Protein AF-0000000067893450 (afdb_homodimer)

Organism: Xenopus laevis (NCBI:txid8355)

Foldseek 3Di:
DPPPPPPPPPPPPPPVPQPAWDKDKDWDADPVRDIKIKIWTARPVQGKIKIWIDDPQQTKIWIQRPVQQKIKIARVNLQEIEMEGHPPVQDDGSVVVVVCRVVVPPVVPPDQLAFWEKEWDPAWDPDQVVDDPVSCVRCPPTGYTYIYIDPDGDQDPPDPQKHWDDDPRYIYIYGYPDPRD/DPPPPPPPPPPPPPPVPQPAWDKDKDWDADPVRDIKIKIWTARPVQGKIKIWIDDPQQTKIWIQGPVQQKIKIDRVNLQEIEMEGHPPVQDDGSVVVVVCRVVVPPVVPPDQLAFWEKEWDPAWDPDQVVDDPVSCVRCPPTGYTYIYIDPDGDQDPPDPQWHWDDDPRYIYIYGYPDPRD

Sequence (362 aa):
MAAMILLVAFLGFFVNTLRADEAYQYNDKGCNGETVYHTVNINKEVNIVVFNIYSGKQTSNAVFDYRQNIIAYHMPYRGICIIAHMDIANFPGLGIFERFIQTHRERKEDISRLLKHYEVTNQQVTNLSQFGSAVQGLCWGIPTYWAREDPKPRRVFGAEGCAGIKFLFIHVGLCAGFHLFMAAMILLVAFLGFFVNTLRADEAYQYNDKGCNGETVYHTVNINKEVNIVVFNIYSGKQTSNAVFDYRQNIIAYHMPYRGICIIAHMDIANFPGLGIFERFIQTHRERKEDISRLLKHYEVTNQQVTNLSQFGSAVQGLCWGIPTYWAREDPKPRRVFGAEGCAGIKFLFIHVGLCAGFHLF

Solvent-accessible surface area (backbone atoms only — not comparable to full-atom values): 20026 Å² total; per-residue (Å²): 136,85,80,76,77,77,76,75,76,77,75,71,76,77,67,74,66,68,69,63,21,48,21,44,74,52,72,50,74,41,96,85,68,44,47,30,20,37,40,37,40,34,36,74,92,70,38,34,36,40,40,38,38,26,42,25,75,67,25,34,36,36,38,43,33,63,76,75,34,36,34,36,40,31,32,53,70,66,55,38,24,38,36,31,72,50,55,73,92,81,44,86,54,75,65,56,58,52,50,37,55,67,58,64,47,68,51,73,78,72,64,60,69,41,68,39,19,30,42,41,46,94,49,62,65,84,65,58,79,81,50,55,58,63,54,31,1,52,37,34,96,38,61,32,24,36,32,42,77,41,94,74,51,50,89,32,78,80,38,85,34,30,44,48,47,73,59,91,56,35,37,36,16,38,33,36,95,54,95,71,93,137,84,80,78,79,78,76,75,76,75,73,70,76,77,68,74,66,70,69,64,22,47,20,43,74,52,71,50,71,42,97,84,67,44,47,28,21,38,42,38,41,33,35,76,91,69,39,35,36,40,39,38,40,24,40,25,74,68,24,33,36,35,38,43,32,62,76,75,36,35,34,37,41,33,32,53,71,67,54,38,24,39,37,31,72,49,55,71,92,80,44,86,55,74,65,57,58,51,50,39,52,66,57,66,46,66,52,77,80,68,66,64,68,42,67,39,19,30,42,43,46,93,49,63,64,86,64,58,80,83,50,55,58,64,55,31,1,53,37,35,96,37,61,32,26,35,34,42,77,42,94,76,52,51,88,31,78,77,39,86,36,29,45,47,48,72,59,92,57,37,38,36,17,41,32,36,94,54,95,72,94

pLDDT: mean 84.64, std 18.85, range [32.78, 98.75]

Nearest PDB structures (foldseek):
  2yzy-assembly1_A  TM=7.060E-01  e=1.569E+00  Thermus thermophilus HB8
  8orn-assembly2_D  TM=5.970E-01  e=7.356E+00  Xanthomonas campestris pv. campestris str. B100
  1dc9-assembly1_A  TM=4.461E-01  e=3.702E+00  Rattus norvegicus
  3akn-assembly1_A  TM=3.729E-01  e=4.654E+00  Rattus norvegicus
  2yzy-assembly1_A  TM=7.058E-01  e=2.007E+00  Thermus thermophilus HB8

Structure (mmCIF, N/CA/C/O backbone):
data_AF-0000000067893450-model_v1
#
loop_
_entity.id
_entity.type
_entity.pdbx_description
1 polymer Gastrokine-1
#
loop_
_atom_site.group_PDB
_atom_site.id
_atom_site.type_symbol
_atom_site.label_atom_id
_atom_site.label_alt_id
_atom_site.label_comp_id
_atom_site.label_asym_id
_atom_site.label_entity_id
_atom_site.label_seq_id
_atom_site.pdbx_PDB_ins_code
_atom_site.Cartn_x
_atom_site.Cartn_y
_atom_site.Cartn_z
_atom_site.occupancy
_atom_site.B_iso_or_equiv
_atom_site.auth_seq_id
_atom_site.auth_comp_id
_atom_site.auth_asym_id
_atom_site.auth_atom_id
_atom_site.pdbx_PDB_model_num
ATOM 1 N N . MET A 1 1 ? 51.25 30.078 -35.625 1 38.19 1 MET A N 1
ATOM 2 C CA . MET A 1 1 ? 50.188 29.078 -35.656 1 38.19 1 MET A CA 1
ATOM 3 C C . MET A 1 1 ? 49.562 28.938 -34.281 1 38.19 1 MET A C 1
ATOM 5 O O . MET A 1 1 ? 50.219 28.609 -33.312 1 38.19 1 MET A O 1
ATOM 9 N N . ALA A 1 2 ? 48.531 29.875 -33.906 1 39.47 2 ALA A N 1
ATOM 10 C CA . ALA A 1 2 ? 47.688 30 -32.719 1 39.47 2 ALA A CA 1
ATOM 11 C C . ALA A 1 2 ? 46.875 28.719 -32.469 1 39.47 2 ALA A C 1
ATOM 13 O O . ALA A 1 2 ? 46.188 28.25 -33.375 1 39.47 2 ALA A O 1
ATOM 14 N N . ALA A 1 3 ? 47.344 27.734 -31.641 1 41.88 3 ALA A N 1
ATOM 15 C CA . ALA A 1 3 ? 46.656 26.531 -31.172 1 41.88 3 ALA A CA 1
ATOM 16 C C . ALA A 1 3 ? 45.312 26.891 -30.547 1 41.88 3 ALA A C 1
ATOM 18 O O . ALA A 1 3 ? 45.25 27.672 -29.594 1 41.88 3 ALA A O 1
ATOM 19 N N . MET A 1 4 ? 44.25 26.953 -31.359 1 36.03 4 MET A N 1
ATOM 20 C CA . MET A 1 4 ? 42.906 27.094 -30.859 1 36.03 4 MET A CA 1
ATOM 21 C C . MET A 1 4 ? 42.562 25.984 -29.875 1 36.03 4 MET A C 1
ATOM 23 O O . MET A 1 4 ? 42.656 24.797 -30.219 1 36.03 4 MET A O 1
ATOM 27 N N . ILE A 1 5 ? 42.844 26.125 -28.609 1 42.47 5 ILE A N 1
ATOM 28 C CA . ILE A 1 5 ? 42.438 25.25 -27.516 1 42.47 5 ILE A CA 1
ATOM 29 C C . ILE A 1 5 ? 40.906 25.078 -27.547 1 42.47 5 ILE A C 1
ATOM 31 O O . ILE A 1 5 ? 40.156 26.062 -27.422 1 42.47 5 ILE A O 1
ATOM 35 N N . LEU A 1 6 ? 40.312 24.188 -28.375 1 38.91 6 LEU A N 1
ATOM 36 C CA . LEU A 1 6 ? 38.938 23.797 -28.375 1 38.91 6 LEU A CA 1
ATOM 37 C C . LEU A 1 6 ? 38.469 23.375 -26.969 1 38.91 6 LEU A C 1
ATOM 39 O O . LEU A 1 6 ? 39 22.391 -26.438 1 38.91 6 LEU A O 1
ATOM 43 N N . LEU A 1 7 ? 38.125 24.297 -26.078 1 38.22 7 LEU A N 1
ATOM 44 C CA . LEU A 1 7 ? 37.469 24.016 -24.797 1 38.22 7 LEU A CA 1
ATOM 45 C C . LEU A 1 7 ? 36.219 23.188 -24.984 1 38.22 7 LEU A C 1
ATOM 47 O O . LEU A 1 7 ? 35.219 23.672 -25.547 1 38.22 7 LEU A O 1
ATOM 51 N N . VAL A 1 8 ? 36.344 21.938 -25.266 1 38.91 8 VAL A N 1
ATOM 52 C CA . VAL A 1 8 ? 35.156 21.078 -25.281 1 38.91 8 VAL A CA 1
ATOM 53 C C . VAL A 1 8 ? 34.438 21.172 -23.922 1 38.91 8 VAL A C 1
ATOM 55 O O . VAL A 1 8 ? 35 20.781 -22.891 1 38.91 8 VAL A O 1
ATOM 58 N N . ALA A 1 9 ? 33.625 22.156 -23.688 1 39.31 9 ALA A N 1
ATOM 59 C CA . ALA A 1 9 ? 32.719 22.172 -22.547 1 39.31 9 ALA A CA 1
ATOM 60 C C . ALA A 1 9 ? 31.938 20.875 -22.438 1 39.31 9 ALA A C 1
ATOM 62 O O . ALA A 1 9 ? 31.188 20.516 -23.344 1 39.31 9 ALA A O 1
ATOM 63 N N . PHE A 1 10 ? 32.469 19.797 -21.781 1 40.19 10 PHE A N 1
ATOM 64 C CA . PHE A 1 10 ? 31.703 18.609 -21.422 1 40.19 10 PHE A CA 1
ATOM 65 C C . PHE A 1 10 ? 30.422 18.984 -20.703 1 40.19 10 PHE A C 1
ATOM 67 O O . PHE A 1 10 ? 30.469 19.469 -19.562 1 40.19 10 PHE A O 1
ATOM 74 N N . LEU A 1 11 ? 29.391 19.453 -21.375 1 38.69 11 LEU A N 1
ATOM 75 C CA . LEU A 1 11 ? 28.094 19.5 -20.719 1 38.69 11 LEU A CA 1
ATOM 76 C C . LEU A 1 11 ? 27.797 18.188 -20.016 1 38.69 11 LEU A C 1
ATOM 78 O O . LEU A 1 11 ? 27.641 17.141 -20.656 1 38.69 11 LEU A O 1
ATOM 82 N N . GLY A 1 12 ? 28.328 18.031 -18.875 1 36.16 12 GLY A N 1
ATOM 83 C CA . GLY A 1 12 ? 27.953 16.906 -18.031 1 36.16 12 GLY A CA 1
ATOM 84 C C . GLY A 1 12 ? 26.469 16.625 -18.047 1 36.16 12 GLY A C 1
ATOM 85 O O . GLY A 1 12 ? 25.656 17.531 -17.875 1 36.16 12 GLY A O 1
ATOM 86 N N . PHE A 1 13 ? 25.906 15.703 -18.859 1 32.78 13 PHE A N 1
ATOM 87 C CA . PHE A 1 13 ? 24.562 15.18 -18.75 1 32.78 13 PHE A CA 1
ATOM 88 C C . PHE A 1 13 ? 24.219 14.859 -17.297 1 32.78 13 PHE A C 1
ATOM 90 O O . PHE A 1 13 ? 24.875 14.039 -16.672 1 32.78 13 PHE A O 1
ATOM 97 N N . PHE A 1 14 ? 23.812 15.875 -16.516 1 34.72 14 PHE A N 1
ATOM 98 C CA . PHE A 1 14 ? 23.188 15.539 -15.234 1 34.72 14 PHE A CA 1
ATOM 99 C C . PHE A 1 14 ? 22.188 14.406 -15.391 1 34.72 14 PHE A C 1
ATOM 101 O O . PHE A 1 14 ? 21.109 14.602 -15.961 1 34.72 14 PHE A O 1
ATOM 108 N N . VAL A 1 15 ? 22.594 13.242 -15.688 1 34.5 15 VAL A N 1
ATOM 109 C CA . VAL A 1 15 ? 21.688 12.109 -15.5 1 34.5 15 VAL A CA 1
ATOM 110 C C . VAL A 1 15 ? 21.031 12.203 -14.125 1 34.5 15 VAL A C 1
ATOM 112 O O . VAL A 1 15 ? 21.703 12.102 -13.094 1 34.5 15 VAL A O 1
ATOM 115 N N . ASN A 1 16 ? 20.172 13.07 -13.867 1 35.88 16 ASN A N 1
ATOM 116 C CA . ASN A 1 16 ? 19.391 12.898 -12.648 1 35.88 16 ASN A CA 1
ATOM 117 C C . ASN A 1 16 ? 19.109 11.422 -12.359 1 35.88 16 ASN A C 1
ATOM 119 O O . ASN A 1 16 ? 18.391 10.766 -13.109 1 35.88 16 ASN A O 1
ATOM 123 N N . THR A 1 17 ? 20.047 10.719 -11.891 1 42.34 17 THR A N 1
ATOM 124 C CA . THR A 1 17 ? 19.828 9.344 -11.453 1 42.34 17 THR A CA 1
ATOM 125 C C . THR A 1 17 ? 18.547 9.234 -10.625 1 42.34 17 THR A C 1
ATOM 127 O O . THR A 1 17 ? 18.406 9.906 -9.602 1 42.34 17 THR A O 1
ATOM 130 N N . LEU A 1 18 ? 17.438 9.078 -11.234 1 46.16 18 LEU A N 1
ATOM 131 C CA . LEU A 1 18 ? 16.266 8.703 -10.469 1 46.16 18 LEU A CA 1
ATOM 132 C C . LEU A 1 18 ? 16.625 7.777 -9.312 1 46.16 18 LEU A C 1
ATOM 134 O O . LEU A 1 18 ? 17.188 6.699 -9.531 1 46.16 18 LEU A O 1
ATOM 138 N N . ARG A 1 19 ? 17.25 8.484 -8.242 1 57.03 19 ARG A N 1
ATOM 139 C CA . ARG A 1 19 ? 17.641 7.691 -7.078 1 57.03 19 ARG A CA 1
ATOM 140 C C . ARG A 1 19 ? 16.469 6.855 -6.578 1 57.03 19 ARG A C 1
ATOM 142 O O . ARG A 1 19 ? 15.328 7.336 -6.531 1 57.03 19 ARG A O 1
ATOM 149 N N . ALA A 1 20 ? 16.609 5.629 -6.586 1 62.47 20 ALA A N 1
ATOM 150 C CA . ALA A 1 20 ? 15.68 4.691 -5.965 1 62.47 20 ALA A CA 1
ATOM 151 C C . ALA A 1 20 ? 15.234 5.188 -4.594 1 62.47 20 ALA A C 1
ATOM 153 O O . ALA A 1 20 ? 16 5.844 -3.883 1 62.47 20 ALA A O 1
ATOM 154 N N . ASP A 1 21 ? 13.867 5.062 -4.352 1 78.81 21 ASP A N 1
ATOM 155 C CA . ASP A 1 21 ? 13.273 5.387 -3.059 1 78.81 21 ASP A CA 1
ATOM 156 C C . ASP A 1 21 ? 13.844 4.504 -1.951 1 78.81 21 ASP A C 1
ATOM 158 O O . ASP A 1 21 ? 14.305 3.393 -2.213 1 78.81 21 ASP A O 1
ATOM 162 N N . GLU A 1 22 ? 14.008 5.105 -0.801 1 85.44 22 GLU A N 1
ATOM 163 C CA . GLU A 1 22 ? 14.281 4.285 0.375 1 85.44 22 GLU A CA 1
ATOM 164 C C . GLU A 1 22 ? 13.023 3.553 0.837 1 85.44 22 GLU A C 1
ATOM 166 O O . GLU A 1 22 ? 11.922 4.102 0.774 1 85.44 22 GLU A O 1
ATOM 171 N N . ALA A 1 23 ? 13.227 2.357 1.262 1 90.44 23 ALA A N 1
ATOM 172 C CA . ALA A 1 23 ? 12.055 1.567 1.64 1 90.44 23 ALA A CA 1
ATOM 173 C C . ALA A 1 23 ? 12.391 0.604 2.775 1 90.44 23 ALA A C 1
ATOM 175 O O . ALA A 1 23 ? 13.562 0.313 3.029 1 90.44 23 ALA A O 1
ATOM 176 N N . TYR A 1 24 ? 11.352 0.177 3.473 1 90.31 24 TYR A N 1
ATOM 177 C CA . TYR A 1 24 ? 11.453 -0.746 4.598 1 90.31 24 TYR A CA 1
ATOM 178 C C . TYR A 1 24 ? 10.195 -1.604 4.711 1 90.31 24 TYR A C 1
ATOM 180 O O . TYR A 1 24 ? 9.086 -1.115 4.512 1 90.31 24 TYR A O 1
ATOM 188 N N . GLN A 1 25 ? 10.383 -2.891 4.918 1 93.06 25 GLN A N 1
ATOM 189 C CA . GLN A 1 25 ? 9.297 -3.828 5.168 1 93.06 25 GLN A CA 1
ATOM 190 C C . GLN A 1 25 ? 9.531 -4.613 6.457 1 93.06 25 GLN A C 1
ATOM 192 O O . GLN A 1 25 ? 10.656 -5.023 6.742 1 93.06 25 GLN A O 1
ATOM 197 N N . TYR A 1 26 ? 8.469 -4.746 7.254 1 90.88 26 TYR A N 1
ATOM 198 C CA . TYR A 1 26 ? 8.594 -5.484 8.508 1 90.88 26 TYR A CA 1
ATOM 199 C C . TYR A 1 26 ? 7.238 -6.023 8.953 1 90.88 26 TYR A C 1
ATOM 201 O O . TYR A 1 26 ? 6.203 -5.68 8.383 1 90.88 26 TYR A O 1
ATOM 209 N N . ASN A 1 27 ? 7.262 -6.938 9.797 1 92.19 27 ASN A N 1
ATOM 210 C CA . ASN A 1 27 ? 6.016 -7.453 10.359 1 92.19 27 ASN A CA 1
ATOM 211 C C . ASN A 1 27 ? 6.023 -7.402 11.883 1 92.19 27 ASN A C 1
ATOM 213 O O . ASN A 1 27 ? 7.09 -7.41 12.508 1 92.19 27 ASN A O 1
ATOM 217 N N . ASP A 1 28 ? 4.898 -7.215 12.406 1 91.94 28 ASP A N 1
ATOM 218 C CA . ASP A 1 28 ? 4.66 -7.293 13.844 1 91.94 28 ASP A CA 1
ATOM 219 C C . ASP A 1 28 ? 3.422 -8.133 14.141 1 91.94 28 ASP A C 1
ATOM 221 O O . ASP A 1 28 ? 2.871 -8.781 13.25 1 91.94 28 ASP A O 1
ATOM 225 N N . LYS A 1 29 ? 3.148 -8.336 15.453 1 90.19 29 LYS A N 1
ATOM 226 C CA . LYS A 1 29 ? 1.948 -9.055 15.875 1 90.19 29 LYS A CA 1
ATOM 227 C C . LYS A 1 29 ? 0.856 -8.086 16.328 1 90.19 29 LYS A C 1
ATOM 229 O O . LYS A 1 29 ? 1.136 -7.102 17.016 1 90.19 29 LYS A O 1
ATOM 234 N N . GLY A 1 30 ? -0.328 -8.352 15.797 1 87.12 30 GLY A N 1
ATOM 235 C CA . GLY A 1 30 ? -1.471 -7.551 16.203 1 87.12 30 GLY A CA 1
ATOM 236 C C . GLY A 1 30 ? -2.051 -7.984 17.547 1 87.12 30 GLY A C 1
ATOM 237 O O . GLY A 1 30 ? -1.566 -8.938 18.156 1 87.12 30 GLY A O 1
ATOM 238 N N . CYS A 1 31 ? -3.111 -7.254 17.953 1 79.56 31 CYS A N 1
ATOM 239 C CA . CYS A 1 31 ? -3.721 -7.465 19.266 1 79.56 31 CYS A CA 1
ATOM 240 C C . CYS A 1 31 ? -4.379 -8.836 19.344 1 79.56 31 CYS A C 1
ATOM 242 O O . CYS A 1 31 ? -4.492 -9.414 20.422 1 79.56 31 CYS A O 1
ATOM 244 N N . ASN A 1 32 ? -4.777 -9.375 18.25 1 81.88 32 ASN A N 1
ATOM 245 C CA . ASN A 1 32 ? -5.43 -10.68 18.219 1 81.88 32 ASN A CA 1
ATOM 246 C C . ASN A 1 32 ? -4.465 -11.781 17.781 1 81.88 32 ASN A C 1
ATOM 248 O O . ASN A 1 32 ? -4.895 -12.867 17.391 1 81.88 32 ASN A O 1
ATOM 252 N N . GLY A 1 33 ? -3.195 -11.414 17.719 1 84.38 33 GLY A N 1
ATOM 253 C CA . GLY A 1 33 ? -2.197 -12.406 17.344 1 84.38 33 GLY A CA 1
ATOM 254 C C . GLY A 1 33 ? -1.991 -12.516 15.844 1 84.38 33 GLY A C 1
ATOM 255 O O . GLY A 1 33 ? -1.196 -13.336 15.375 1 84.38 33 GLY A O 1
ATOM 256 N N . GLU A 1 34 ? -2.742 -11.727 15.078 1 89.94 34 GLU A N 1
ATOM 257 C CA . GLU A 1 34 ? -2.58 -11.773 13.625 1 89.94 34 GLU A CA 1
ATOM 258 C C . GLU A 1 34 ? -1.256 -11.148 13.203 1 89.94 34 GLU A C 1
ATOM 260 O O . GLU A 1 34 ? -0.675 -10.352 13.938 1 89.94 34 GLU A O 1
ATOM 265 N N . THR A 1 35 ? -0.745 -11.602 12.148 1 94.12 35 THR A N 1
ATOM 266 C CA . THR A 1 35 ? 0.432 -10.977 11.562 1 94.12 35 THR A CA 1
ATOM 267 C C . THR A 1 35 ? 0.066 -9.641 10.914 1 94.12 35 THR A C 1
ATOM 269 O O . THR A 1 35 ? -0.882 -9.562 10.133 1 94.12 35 THR A O 1
ATOM 272 N N . VAL A 1 36 ? 0.699 -8.617 11.352 1 95.94 36 VAL A N 1
ATOM 273 C CA . VAL A 1 36 ? 0.561 -7.305 10.734 1 95.94 36 VAL A CA 1
ATOM 274 C C . VAL A 1 36 ? 1.803 -6.992 9.898 1 95.94 36 VAL A C 1
ATOM 276 O O . VAL A 1 36 ? 2.926 -7.035 10.406 1 95.94 36 VAL A O 1
ATOM 279 N N . TYR A 1 37 ? 1.636 -6.75 8.648 1 97.19 37 TYR A N 1
ATOM 280 C CA . TYR A 1 37 ? 2.75 -6.484 7.742 1 97.19 37 TYR A CA 1
ATOM 281 C C . TYR A 1 37 ? 2.781 -5.016 7.336 1 97.19 37 TYR A C 1
ATOM 283 O O . TYR A 1 37 ? 1.735 -4.402 7.109 1 97.19 37 TYR A O 1
ATOM 291 N N . HIS A 1 38 ? 3.99 -4.465 7.289 1 95.5 38 HIS A N 1
ATOM 292 C CA . HIS A 1 38 ? 4.164 -3.037 7.039 1 95.5 38 HIS A CA 1
ATOM 293 C C . HIS A 1 38 ? 5.121 -2.795 5.875 1 95.5 38 HIS A C 1
ATOM 295 O O . HIS A 1 38 ? 6.137 -3.482 5.75 1 95.5 38 HIS A O 1
ATOM 301 N N . THR A 1 39 ? 4.773 -1.848 5.031 1 96.44 39 THR A N 1
ATOM 302 C CA . THR A 1 39 ? 5.75 -1.316 4.09 1 96.44 39 THR A CA 1
ATOM 303 C C . THR A 1 39 ? 5.84 0.203 4.199 1 96.44 39 THR A C 1
ATOM 305 O O . THR A 1 39 ? 4.844 0.867 4.5 1 96.44 39 THR A O 1
ATOM 308 N N . VAL A 1 40 ? 7.031 0.719 3.949 1 95.19 40 VAL A N 1
ATOM 309 C CA . VAL A 1 40 ? 7.305 2.152 3.918 1 95.19 40 VAL A CA 1
ATOM 310 C C . VAL A 1 40 ? 8.102 2.5 2.666 1 95.19 40 VAL A C 1
ATOM 312 O O . VAL A 1 40 ? 9.094 1.835 2.35 1 95.19 40 VAL A O 1
ATOM 315 N N . ASN A 1 41 ? 7.652 3.484 1.941 1 95.25 41 ASN A N 1
ATOM 316 C CA . ASN A 1 41 ? 8.359 4.055 0.8 1 95.25 41 ASN A CA 1
ATOM 317 C C . ASN A 1 41 ? 8.68 5.531 1.021 1 95.25 41 ASN A C 1
ATOM 319 O O . ASN A 1 41 ? 7.789 6.324 1.343 1 95.25 41 ASN A O 1
ATOM 323 N N . ILE A 1 42 ? 9.898 5.832 0.844 1 93.94 42 ILE A N 1
ATOM 324 C CA . ILE A 1 42 ? 10.297 7.23 0.984 1 93.94 42 ILE A CA 1
ATOM 325 C C . ILE A 1 42 ? 10.859 7.742 -0.342 1 93.94 42 ILE A C 1
ATOM 327 O O . ILE A 1 42 ? 11.883 7.254 -0.822 1 93.94 42 ILE A O 1
ATOM 331 N N . ASN A 1 43 ? 10.188 8.633 -0.935 1 92.94 43 ASN A N 1
ATOM 332 C CA . ASN A 1 43 ? 10.672 9.328 -2.123 1 92.94 43 ASN A CA 1
ATOM 333 C C . ASN A 1 43 ? 11.242 10.695 -1.775 1 92.94 43 ASN A C 1
ATOM 335 O O . ASN A 1 43 ? 10.492 11.664 -1.616 1 92.94 43 ASN A O 1
ATOM 339 N N . LYS A 1 44 ? 12.5 10.797 -1.787 1 88.88 44 LYS A N 1
ATOM 340 C CA . LYS A 1 44 ? 13.172 12.016 -1.344 1 88.88 44 LYS A CA 1
ATOM 341 C C . LYS A 1 44 ? 13.094 13.102 -2.406 1 88.88 44 LYS A C 1
ATOM 343 O O . LYS A 1 44 ? 13.164 14.289 -2.09 1 88.88 44 LYS A O 1
ATOM 348 N N . GLU A 1 45 ? 12.977 12.68 -3.604 1 87.19 45 GLU A N 1
ATOM 349 C CA . GLU A 1 45 ? 12.93 13.648 -4.691 1 87.19 45 GLU A CA 1
ATOM 350 C C . GLU A 1 45 ? 11.688 14.523 -4.602 1 87.19 45 GLU A C 1
ATOM 352 O O . GLU A 1 45 ? 11.742 15.727 -4.875 1 87.19 45 GLU A O 1
ATOM 357 N N . VAL A 1 46 ? 10.656 13.875 -4.16 1 90.69 46 VAL A N 1
ATOM 358 C CA . VAL A 1 46 ? 9.422 14.648 -4.137 1 90.69 46 VAL A CA 1
ATOM 359 C C . VAL A 1 46 ? 8.945 14.836 -2.697 1 90.69 46 VAL A C 1
ATOM 361 O O . VAL A 1 46 ? 7.867 15.375 -2.455 1 90.69 46 VAL A O 1
ATOM 364 N N . ASN A 1 47 ? 9.656 14.367 -1.713 1 94.56 47 ASN A N 1
ATOM 365 C CA . ASN A 1 47 ? 9.422 14.531 -0.281 1 94.56 47 ASN A CA 1
ATOM 366 C C . ASN A 1 47 ? 8.109 13.891 0.15 1 94.56 47 ASN A C 1
ATOM 368 O O . ASN A 1 47 ? 7.301 14.523 0.831 1 94.56 47 ASN A O 1
ATOM 372 N N . ILE A 1 48 ? 7.949 12.648 -0.214 1 96.56 48 ILE A N 1
ATOM 373 C CA . ILE A 1 48 ? 6.738 11.898 0.093 1 96.56 48 ILE A CA 1
ATOM 374 C C . ILE A 1 48 ? 7.102 10.594 0.8 1 96.56 48 ILE A C 1
ATOM 376 O O . ILE A 1 48 ? 8.055 9.914 0.406 1 96.56 48 ILE A O 1
ATOM 380 N N . VAL A 1 49 ? 6.418 10.305 1.873 1 96.81 49 VAL A N 1
ATOM 381 C CA . VAL A 1 49 ? 6.48 9 2.523 1 96.81 49 VAL A CA 1
ATOM 382 C C . VAL A 1 49 ? 5.133 8.297 2.4 1 96.81 49 VAL A C 1
ATOM 384 O O . VAL A 1 49 ? 4.086 8.898 2.672 1 96.81 49 VAL A O 1
ATOM 387 N N . VAL A 1 50 ? 5.113 7.074 1.939 1 97.81 50 VAL A N 1
ATOM 388 C CA . VAL A 1 50 ? 3.9 6.27 1.853 1 97.81 50 VAL A CA 1
ATOM 389 C C . VAL A 1 50 ? 3.998 5.078 2.807 1 97.81 50 VAL A C 1
ATOM 391 O O . VAL A 1 50 ? 4.984 4.344 2.791 1 97.81 50 VAL A O 1
ATOM 394 N N . PHE A 1 51 ? 2.99 4.918 3.635 1 97.44 51 PHE A N 1
ATOM 395 C CA . PHE A 1 51 ? 2.898 3.82 4.594 1 97.44 51 PHE A CA 1
ATOM 396 C C . PHE A 1 51 ? 1.761 2.875 4.227 1 97.44 51 PHE A C 1
ATOM 398 O O . PHE A 1 51 ? 0.671 3.32 3.859 1 97.44 51 PHE A O 1
ATOM 405 N N . ASN A 1 52 ? 1.976 1.642 4.324 1 98.19 52 ASN A N 1
ATOM 406 C CA . ASN A 1 52 ? 0.933 0.629 4.191 1 98.19 52 ASN A CA 1
ATOM 407 C C . ASN A 1 52 ? 0.938 -0.338 5.371 1 98.19 52 ASN A C 1
ATOM 409 O O . ASN A 1 52 ? 1.991 -0.846 5.758 1 98.19 52 ASN A O 1
ATOM 413 N N . ILE A 1 53 ? -0.192 -0.551 5.895 1 97.44 53 ILE A N 1
ATOM 414 C CA . ILE A 1 53 ? -0.413 -1.523 6.961 1 97.44 53 ILE A CA 1
ATOM 415 C C . ILE A 1 53 ? -1.396 -2.592 6.488 1 97.44 53 ILE A C 1
ATOM 417 O O . ILE A 1 53 ? -2.533 -2.281 6.125 1 97.44 53 ILE A O 1
ATOM 421 N N . TYR A 1 54 ? -0.928 -3.764 6.469 1 97.81 54 TYR A N 1
ATOM 422 C CA . TYR A 1 54 ? -1.765 -4.883 6.055 1 97.81 54 TYR A CA 1
ATOM 423 C C . TYR A 1 54 ? -2.17 -5.734 7.254 1 97.81 54 TYR A C 1
ATOM 425 O O . TYR A 1 54 ? -1.325 -6.387 7.871 1 97.81 54 TYR A O 1
ATOM 433 N N . SER A 1 55 ? -3.406 -5.727 7.539 1 95.19 55 SER A N 1
ATOM 434 C CA . SER A 1 55 ? -3.98 -6.469 8.656 1 95.19 55 SER A CA 1
ATOM 435 C C . SER A 1 55 ? -5.441 -6.816 8.391 1 95.19 55 SER A C 1
ATOM 437 O O . SER A 1 55 ? -6.312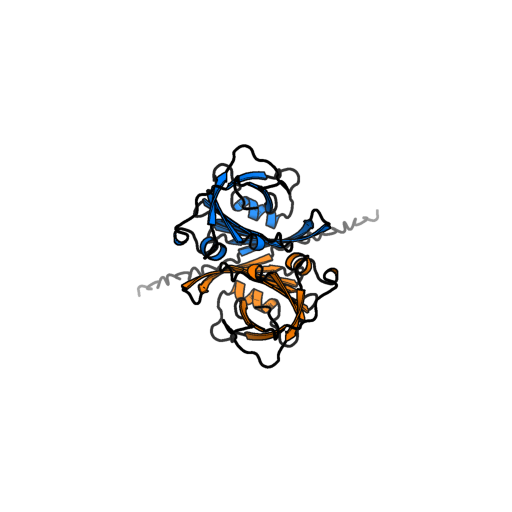 -6.523 9.219 1 95.19 55 SER A O 1
ATOM 439 N N . GLY A 1 56 ? -5.652 -7.418 7.199 1 92.5 56 GLY A N 1
ATOM 440 C CA . GLY A 1 56 ? -7.012 -7.773 6.824 1 92.5 56 GLY A CA 1
ATOM 441 C C . GLY A 1 56 ? -7.922 -6.57 6.668 1 92.5 56 GLY A C 1
ATOM 442 O O . GLY A 1 56 ? -7.617 -5.648 5.91 1 92.5 56 GLY A O 1
ATOM 443 N N . LYS A 1 57 ? -9.016 -6.598 7.488 1 93.5 57 LYS A N 1
ATOM 444 C CA . LYS A 1 57 ? -10.023 -5.543 7.371 1 93.5 57 LYS A CA 1
ATOM 445 C C . LYS A 1 57 ? -9.531 -4.246 8 1 93.5 57 LYS A C 1
ATOM 447 O O . LYS A 1 57 ? -10.125 -3.186 7.801 1 93.5 57 LYS A O 1
ATOM 452 N N . GLN A 1 58 ? -8.438 -4.273 8.719 1 92.62 58 GLN A N 1
ATOM 453 C CA . GLN A 1 58 ? -7.859 -3.084 9.336 1 92.62 58 GLN A CA 1
ATOM 454 C C . GLN A 1 58 ? -6.75 -2.5 8.461 1 92.62 58 GLN A C 1
ATOM 456 O O . GLN A 1 58 ? -6.027 -1.6 8.891 1 92.62 58 GLN A O 1
ATOM 461 N N . THR A 1 59 ? -6.66 -3.031 7.297 1 96.69 59 THR A N 1
ATOM 462 C CA . THR A 1 59 ? -5.668 -2.506 6.367 1 96.69 59 THR A CA 1
ATOM 463 C C . THR A 1 59 ? -5.855 -1.006 6.164 1 96.69 59 THR A C 1
ATOM 465 O O . THR A 1 59 ? -6.984 -0.529 6.027 1 96.69 59 THR A O 1
ATOM 468 N N . SER A 1 60 ? -4.773 -0.278 6.168 1 96.75 60 SER A N 1
ATOM 469 C CA . SER A 1 60 ? -4.797 1.173 6.016 1 96.75 60 SER A CA 1
ATOM 470 C C . SER A 1 60 ? -3.561 1.671 5.273 1 96.75 60 SER A C 1
ATOM 472 O O . SER A 1 60 ? -2.516 1.019 5.293 1 96.75 60 SER A O 1
ATOM 474 N N . ASN A 1 61 ? -3.695 2.764 4.609 1 98.19 61 ASN A N 1
ATOM 475 C CA . ASN A 1 61 ? -2.639 3.432 3.854 1 98.19 61 ASN A CA 1
ATOM 476 C C . ASN A 1 61 ? -2.514 4.902 4.242 1 98.19 61 ASN A C 1
ATOM 478 O O . ASN A 1 61 ? -3.518 5.562 4.52 1 98.19 61 ASN A O 1
ATOM 482 N N . ALA A 1 62 ? -1.308 5.367 4.227 1 98.44 62 ALA A N 1
ATOM 483 C CA . ALA A 1 62 ? -1.121 6.781 4.547 1 98.44 62 ALA A CA 1
ATOM 484 C C . ALA A 1 62 ? -0.083 7.418 3.627 1 98.44 62 ALA A C 1
ATOM 486 O O . ALA A 1 62 ? 0.86 6.754 3.189 1 98.44 62 ALA A O 1
ATOM 487 N N . VAL A 1 63 ? -0.266 8.625 3.344 1 98.5 63 VAL A N 1
ATOM 488 C CA . VAL A 1 63 ? 0.681 9.461 2.615 1 98.5 63 VAL A CA 1
ATOM 489 C C . VAL A 1 63 ? 1.06 10.68 3.463 1 98.5 63 VAL A C 1
ATOM 491 O O . VAL A 1 63 ? 0.189 11.43 3.9 1 98.5 63 VAL A O 1
ATOM 494 N N . PHE A 1 64 ? 2.312 10.773 3.762 1 97.88 64 PHE A N 1
ATOM 495 C CA . PHE A 1 64 ? 2.871 12 4.312 1 97.88 64 PHE A CA 1
ATOM 496 C C . PHE A 1 64 ? 3.525 12.836 3.219 1 97.88 64 PHE A C 1
ATOM 498 O O . PHE A 1 64 ? 4.594 12.484 2.719 1 97.88 64 PHE A O 1
ATOM 505 N N . ASP A 1 65 ? 2.879 13.883 2.805 1 97.88 65 ASP A N 1
ATOM 506 C CA . ASP A 1 65 ? 3.365 14.797 1.773 1 97.88 65 ASP A CA 1
ATOM 507 C C . ASP A 1 65 ? 4 16.031 2.395 1 97.88 65 ASP A C 1
ATOM 509 O O . ASP A 1 65 ? 3.301 17 2.734 1 97.88 65 ASP A O 1
ATOM 513 N N . TYR A 1 66 ? 5.32 16.094 2.432 1 96.75 66 TYR A N 1
ATOM 514 C CA . TYR A 1 66 ? 6.047 17.156 3.113 1 96.75 66 TYR A CA 1
ATOM 515 C C . TYR A 1 66 ? 6.148 18.391 2.234 1 96.75 66 TYR A C 1
ATOM 517 O O . TYR A 1 66 ? 6.473 19.484 2.719 1 96.75 66 TYR A O 1
ATOM 525 N N . ARG A 1 67 ? 5.918 18.234 0.984 1 95.81 67 ARG A N 1
ATOM 526 C CA . ARG A 1 67 ? 5.918 19.391 0.09 1 95.81 67 ARG A CA 1
ATOM 527 C C . ARG A 1 67 ? 4.738 20.312 0.383 1 95.81 67 ARG A C 1
ATOM 529 O O . ARG A 1 67 ? 4.883 21.531 0.38 1 95.81 67 ARG A O 1
ATOM 536 N N . GLN A 1 68 ? 3.672 19.703 0.659 1 97.25 68 GLN A N 1
ATOM 537 C CA . GLN A 1 68 ? 2.465 20.5 0.882 1 97.25 68 GLN A CA 1
ATOM 538 C C . GLN A 1 68 ? 2.068 20.484 2.355 1 97.25 68 GLN A C 1
ATOM 540 O O . GLN A 1 68 ? 1.057 21.078 2.734 1 97.25 68 GLN A O 1
ATOM 545 N N . ASN A 1 69 ? 2.801 19.797 3.146 1 97.31 69 ASN A N 1
ATOM 546 C CA . ASN A 1 69 ? 2.537 19.672 4.578 1 97.31 69 ASN A CA 1
ATOM 547 C C . ASN A 1 69 ? 1.153 19.078 4.844 1 97.31 69 ASN A C 1
ATOM 549 O O . ASN A 1 69 ? 0.381 19.641 5.629 1 97.31 69 ASN A O 1
ATOM 553 N N . ILE A 1 70 ? 0.882 17.984 4.168 1 97.81 70 ILE A N 1
ATOM 554 C CA . ILE A 1 70 ? -0.415 17.312 4.238 1 97.81 70 ILE A CA 1
ATOM 555 C C . ILE A 1 70 ? -0.222 15.836 4.586 1 97.81 70 ILE A C 1
ATOM 557 O O . ILE A 1 70 ? 0.705 15.195 4.094 1 97.81 70 ILE A O 1
ATOM 561 N N . ILE A 1 71 ? -1.109 15.352 5.473 1 98 71 ILE A N 1
ATOM 562 C CA . ILE A 1 71 ? -1.215 13.93 5.77 1 98 71 ILE A CA 1
ATOM 563 C C . ILE A 1 71 ? -2.545 13.391 5.25 1 98 71 ILE A C 1
ATOM 565 O O . ILE A 1 71 ? -3.592 14.016 5.434 1 98 71 ILE A O 1
ATOM 569 N N . ALA A 1 72 ? -2.504 12.32 4.59 1 98.56 72 ALA A N 1
ATOM 570 C CA . ALA A 1 72 ? -3.715 11.641 4.141 1 98.56 72 ALA A CA 1
ATOM 571 C C . ALA A 1 72 ? -3.76 10.203 4.656 1 98.56 72 ALA A C 1
ATOM 573 O O . ALA A 1 72 ? -2.752 9.492 4.613 1 98.56 72 ALA A O 1
ATOM 574 N N . TYR A 1 73 ? -4.887 9.789 5.18 1 97.69 73 TYR A N 1
ATOM 575 C CA . TYR A 1 73 ? -5.152 8.438 5.668 1 97.69 73 TYR A CA 1
ATOM 576 C C . TYR A 1 73 ? -6.305 7.797 4.902 1 97.69 73 TYR A C 1
ATOM 578 O O . TYR A 1 73 ? -7.355 8.414 4.727 1 97.69 73 TYR A O 1
ATOM 586 N N . HIS A 1 74 ? -6.09 6.621 4.418 1 98.44 74 HIS A N 1
ATOM 587 C CA . HIS A 1 74 ? -7.129 5.867 3.729 1 98.44 74 HIS A CA 1
ATOM 588 C C . HIS A 1 74 ? -7.41 4.543 4.434 1 98.44 74 HIS A C 1
ATOM 590 O O . HIS A 1 74 ? -6.488 3.766 4.688 1 98.44 74 HIS A O 1
ATOM 596 N N . MET A 1 75 ? -8.648 4.324 4.793 1 96.75 75 MET A N 1
ATOM 597 C CA . MET A 1 75 ? -9.133 3.082 5.383 1 96.75 75 MET A CA 1
ATOM 598 C C . MET A 1 75 ? -10.195 2.436 4.496 1 96.75 75 MET A C 1
ATOM 600 O O . MET A 1 75 ? -11.391 2.676 4.668 1 96.75 75 MET A O 1
ATOM 604 N N . PRO A 1 76 ? -9.758 1.542 3.633 1 97.88 76 PRO A N 1
ATOM 605 C CA . PRO A 1 76 ? -10.633 1.071 2.559 1 97.88 76 PRO A CA 1
ATOM 606 C C . PRO A 1 76 ? -11.875 0.349 3.084 1 97.88 76 PRO A C 1
ATOM 608 O O . PRO A 1 76 ? -12.961 0.5 2.525 1 97.88 76 PRO A O 1
ATOM 611 N N . TYR A 1 77 ? -11.82 -0.438 4.102 1 95.94 77 TYR A N 1
ATOM 612 C CA . TYR A 1 77 ? -12.961 -1.21 4.578 1 95.94 77 TYR A CA 1
ATOM 613 C C . TYR A 1 77 ? -13.969 -0.312 5.285 1 95.94 77 TYR A C 1
ATOM 615 O O . TYR A 1 77 ? -15.125 -0.702 5.492 1 95.94 77 TYR A O 1
ATOM 623 N N . ARG A 1 78 ? -13.547 0.857 5.609 1 94.06 78 ARG A N 1
ATOM 624 C CA . ARG A 1 78 ? -14.469 1.857 6.133 1 94.06 78 ARG A CA 1
ATOM 625 C C . ARG A 1 78 ? -14.984 2.766 5.023 1 94.06 78 ARG A C 1
ATOM 627 O O . ARG A 1 78 ? -15.953 3.5 5.211 1 94.06 78 ARG A O 1
ATOM 634 N N . GLY A 1 79 ? -14.273 2.766 3.906 1 96.5 79 GLY A N 1
ATOM 635 C CA . GLY A 1 79 ? -14.688 3.549 2.754 1 96.5 79 GLY A CA 1
ATOM 636 C C . GLY A 1 79 ? -14.477 5.039 2.938 1 96.5 79 GLY A C 1
ATOM 637 O O . GLY A 1 79 ? -15.289 5.848 2.49 1 96.5 79 GLY A O 1
ATOM 638 N N . ILE A 1 80 ? -13.367 5.344 3.641 1 97 80 ILE A N 1
ATOM 639 C CA . ILE A 1 80 ? -13.195 6.766 3.908 1 97 80 ILE A CA 1
ATOM 640 C C . ILE A 1 80 ? -11.727 7.152 3.721 1 97 80 ILE A C 1
ATOM 642 O O . ILE A 1 80 ? -10.844 6.301 3.803 1 97 80 ILE A O 1
ATOM 646 N N . CYS A 1 81 ? -11.594 8.438 3.49 1 98.19 81 CYS A N 1
ATOM 647 C CA . CYS A 1 81 ? -10.297 9.102 3.523 1 98.19 81 CYS A CA 1
ATOM 648 C C . CYS A 1 81 ? -10.312 10.281 4.484 1 98.19 81 CYS A C 1
ATOM 650 O O . CYS A 1 81 ? -11.344 10.922 4.668 1 98.19 81 CYS A O 1
ATOM 652 N N . ILE A 1 82 ? -9.18 10.484 5.148 1 98.31 82 ILE A N 1
ATOM 653 C CA . ILE A 1 82 ? -9.023 11.602 6.078 1 98.31 82 ILE A CA 1
ATOM 654 C C . ILE A 1 82 ? -7.785 12.414 5.707 1 98.31 82 ILE A C 1
ATOM 656 O O . ILE A 1 82 ? -6.727 11.844 5.438 1 98.31 82 ILE A O 1
ATOM 660 N N . ILE A 1 83 ? -7.918 13.688 5.656 1 98.69 83 ILE A N 1
ATOM 661 C CA . ILE A 1 83 ? -6.793 14.57 5.363 1 98.69 83 ILE A CA 1
ATOM 662 C C . ILE A 1 83 ? -6.605 15.562 6.508 1 98.69 83 ILE A C 1
ATOM 664 O O . ILE A 1 83 ? -7.582 16.094 7.039 1 98.69 83 ILE A O 1
ATOM 668 N N . ALA A 1 84 ? -5.379 15.789 6.879 1 98.25 84 ALA A N 1
ATOM 669 C CA . ALA A 1 84 ? -5.039 16.766 7.906 1 98.25 84 ALA A CA 1
ATOM 670 C C . ALA A 1 84 ? -3.795 17.562 7.512 1 98.25 84 ALA A C 1
ATOM 672 O O . ALA A 1 84 ? -2.955 17.078 6.75 1 98.25 84 ALA A O 1
ATOM 673 N N . HIS A 1 85 ? -3.723 18.75 7.996 1 97 85 HIS A N 1
ATOM 674 C CA . HIS A 1 85 ? -2.482 19.5 7.863 1 97 85 HIS A CA 1
ATOM 675 C C . HIS A 1 85 ? -1.417 18.984 8.82 1 97 85 HIS A C 1
ATOM 677 O O . HIS A 1 85 ? -1.715 18.688 9.984 1 97 85 HIS A O 1
ATOM 683 N N . MET A 1 86 ? -0.244 18.969 8.328 1 94.94 86 MET A N 1
ATOM 684 C CA . MET A 1 86 ? 0.914 18.594 9.133 1 94.94 86 MET A CA 1
ATOM 685 C C . MET A 1 86 ? 1.462 19.797 9.898 1 94.94 86 MET A C 1
ATOM 687 O O . MET A 1 86 ? 1.801 20.812 9.289 1 94.94 86 MET A O 1
ATOM 691 N N . ASP A 1 87 ? 1.536 19.672 11.164 1 91.56 87 ASP A N 1
ATOM 692 C CA . ASP A 1 87 ? 2.221 20.703 11.938 1 91.56 87 ASP A CA 1
ATOM 693 C C . ASP A 1 87 ? 3.736 20.547 11.852 1 91.56 87 ASP A C 1
ATOM 695 O O . ASP A 1 87 ? 4.328 19.797 12.633 1 91.56 87 ASP A O 1
ATOM 699 N N . ILE A 1 88 ? 4.34 21.266 11.055 1 88.12 88 ILE A N 1
ATOM 700 C CA . ILE A 1 88 ? 5.742 21.078 10.703 1 88.12 88 ILE A CA 1
ATOM 701 C C . ILE A 1 88 ? 6.621 21.328 11.93 1 88.12 88 ILE A C 1
ATOM 703 O O . ILE A 1 88 ? 7.707 20.75 12.047 1 88.12 88 ILE A O 1
ATOM 707 N N . ALA A 1 89 ? 6.203 22.125 12.828 1 87.12 89 ALA A N 1
ATOM 708 C CA . ALA A 1 89 ? 6.98 22.438 14.023 1 87.12 89 ALA A CA 1
ATOM 709 C C . ALA A 1 89 ? 7.012 21.234 14.984 1 87.12 89 ALA A C 1
ATOM 711 O O . ALA A 1 89 ? 7.961 21.094 15.758 1 87.12 89 ALA A O 1
ATOM 712 N N . ASN A 1 90 ? 6.031 20.344 14.883 1 87.62 90 ASN A N 1
ATOM 713 C CA . ASN A 1 90 ? 5.895 19.297 15.898 1 87.62 90 ASN A CA 1
ATOM 714 C C . ASN A 1 90 ? 5.785 17.922 15.266 1 87.62 90 ASN A C 1
ATOM 716 O O . ASN A 1 90 ? 5.504 16.938 15.953 1 87.62 90 ASN A O 1
ATOM 720 N N . PHE A 1 91 ? 5.852 17.812 13.992 1 91.19 91 PHE A N 1
ATOM 721 C CA . PHE A 1 91 ? 5.801 16.531 13.297 1 91.19 91 PHE A CA 1
ATOM 722 C C . PHE A 1 91 ? 7.199 16.078 12.875 1 91.19 91 PHE A C 1
ATOM 724 O O . PHE A 1 91 ? 8.023 16.906 12.484 1 91.19 91 PHE A O 1
ATOM 731 N N . PRO A 1 92 ? 7.484 14.812 13 1 90.56 92 PRO A N 1
ATOM 732 C CA . PRO A 1 92 ? 8.812 14.352 12.578 1 90.56 92 PRO A CA 1
ATOM 733 C C . PRO A 1 92 ? 9.109 14.672 11.117 1 90.56 92 PRO A C 1
ATOM 735 O O . PRO A 1 92 ? 8.25 14.484 10.25 1 90.56 92 PRO A O 1
ATOM 738 N N . GLY A 1 93 ? 10.281 15.188 10.883 1 90.88 93 GLY A N 1
ATOM 739 C CA . GLY A 1 93 ? 10.688 15.445 9.508 1 90.88 93 GLY A CA 1
ATOM 740 C C . GLY A 1 93 ? 10.992 14.188 8.727 1 90.88 93 GLY A C 1
ATOM 741 O O . GLY A 1 93 ? 11.07 13.094 9.297 1 90.88 93 GLY A O 1
ATOM 742 N N . LEU A 1 94 ? 11.086 14.414 7.453 1 90.44 94 LEU A N 1
ATOM 743 C CA . LEU A 1 94 ? 11.336 13.297 6.543 1 90.44 94 LEU A CA 1
ATOM 744 C C . LEU A 1 94 ? 12.609 12.562 6.922 1 90.44 94 LEU A C 1
ATOM 746 O O . LEU A 1 94 ? 12.672 11.328 6.832 1 90.44 94 LEU A O 1
ATOM 750 N N . GLY A 1 95 ? 13.633 13.258 7.359 1 87.94 95 GLY A N 1
ATOM 751 C CA . GLY A 1 95 ? 14.93 12.688 7.684 1 87.94 95 GLY A CA 1
ATOM 752 C C . GLY A 1 95 ? 14.875 11.68 8.812 1 87.94 95 GLY A C 1
ATOM 753 O O . GLY A 1 95 ? 15.688 10.75 8.859 1 87.94 95 GLY A O 1
ATOM 754 N N . ILE A 1 96 ? 13.961 11.852 9.672 1 87.06 96 ILE A N 1
ATOM 755 C CA . ILE A 1 96 ? 13.859 10.945 10.812 1 87.06 96 ILE A CA 1
ATOM 756 C C . ILE A 1 96 ? 13.438 9.562 10.336 1 87.06 96 ILE A C 1
ATOM 758 O O . ILE A 1 96 ? 13.93 8.547 10.844 1 87.06 96 ILE A O 1
ATOM 762 N N . PHE A 1 97 ? 12.516 9.438 9.367 1 87.44 97 PHE A N 1
ATOM 763 C CA . PHE A 1 97 ? 12.07 8.164 8.82 1 87.44 97 PHE A CA 1
ATOM 764 C C . PHE A 1 97 ? 13.219 7.457 8.102 1 87.44 97 PHE A C 1
ATOM 766 O O . PHE A 1 97 ? 13.391 6.246 8.242 1 87.44 97 PHE A O 1
ATOM 773 N N . GLU A 1 98 ? 14 8.188 7.43 1 86 98 GLU A N 1
ATOM 774 C CA . GLU A 1 98 ? 15.172 7.652 6.742 1 86 98 GLU A CA 1
ATOM 775 C C . GLU A 1 98 ? 16.156 7.031 7.73 1 86 98 GLU A C 1
ATOM 777 O O . GLU A 1 98 ? 16.625 5.914 7.523 1 86 98 GLU A O 1
ATOM 782 N N . ARG A 1 99 ? 16.406 7.805 8.719 1 84.06 99 ARG A N 1
ATOM 783 C CA . ARG A 1 99 ? 17.359 7.328 9.727 1 84.06 99 ARG A CA 1
ATOM 784 C C . ARG A 1 99 ? 16.844 6.059 10.398 1 84.06 99 ARG A C 1
ATOM 786 O O . ARG A 1 99 ? 17.625 5.133 10.648 1 84.06 99 ARG A O 1
ATOM 793 N N . PHE A 1 100 ? 15.562 6.016 10.609 1 80.56 100 PHE A N 1
ATOM 794 C CA . PHE A 1 100 ? 14.969 4.824 11.211 1 80.56 100 PHE A CA 1
ATOM 795 C C . PHE A 1 100 ? 15.188 3.605 10.32 1 80.56 100 PHE A C 1
ATOM 797 O O . PHE A 1 100 ? 15.578 2.543 10.805 1 80.56 100 PHE A O 1
ATOM 804 N N . ILE A 1 101 ? 14.93 3.742 9.055 1 80.12 101 ILE A N 1
ATOM 805 C CA . ILE A 1 101 ? 15.023 2.633 8.109 1 80.12 101 ILE A CA 1
ATOM 806 C C . ILE A 1 101 ? 16.469 2.18 7.992 1 80.12 101 ILE A C 1
ATOM 808 O O . ILE A 1 101 ? 16.75 0.98 7.934 1 80.12 101 ILE A O 1
ATOM 812 N N . GLN A 1 102 ? 17.438 3.094 8.055 1 76.88 102 GLN A N 1
ATOM 813 C CA . GLN A 1 102 ? 18.844 2.791 7.859 1 76.88 102 GLN A CA 1
ATOM 814 C C . GLN A 1 102 ? 19.438 2.131 9.102 1 76.88 102 GLN A C 1
ATOM 816 O O . GLN A 1 102 ? 20.297 1.244 8.984 1 76.88 102 GLN A O 1
ATOM 821 N N . THR A 1 103 ? 18.969 2.438 10.195 1 73 103 THR A N 1
ATOM 822 C CA . THR A 1 103 ? 19.641 1.99 11.406 1 73 103 THR A CA 1
ATOM 823 C C . THR A 1 103 ? 18.828 0.93 12.133 1 73 103 THR A C 1
ATOM 825 O O . THR A 1 103 ? 19.328 0.237 13.016 1 73 103 THR A O 1
ATOM 828 N N . HIS A 1 104 ? 17.797 0.548 11.57 1 63.16 104 HIS A N 1
ATOM 829 C CA . HIS A 1 104 ? 16.828 -0.354 12.172 1 63.16 104 HIS A CA 1
ATOM 830 C C . HIS A 1 104 ? 16.641 -0.053 13.656 1 63.16 104 HIS A C 1
ATOM 832 O O . HIS A 1 104 ? 16.281 -0.941 14.438 1 63.16 104 HIS A O 1
ATOM 838 N N . ARG A 1 105 ? 17.469 0.477 14.281 1 54.97 105 ARG A N 1
ATOM 839 C CA . ARG A 1 105 ? 17.5 0.674 15.727 1 54.97 105 ARG A CA 1
ATOM 840 C C . ARG A 1 105 ? 16.453 1.703 16.156 1 54.97 105 ARG A C 1
ATOM 842 O O . ARG A 1 105 ? 16.375 2.793 15.586 1 54.97 105 ARG A O 1
ATOM 849 N N . GLU A 1 106 ? 15.203 1.122 16.328 1 51.22 106 GLU A N 1
ATOM 850 C CA . GLU A 1 106 ? 14.531 1.98 17.297 1 51.22 106 GLU A CA 1
ATOM 851 C C . GLU A 1 106 ? 15.5 2.494 18.344 1 51.22 106 GLU A C 1
ATOM 853 O O . GLU A 1 106 ? 15.977 1.727 19.188 1 51.22 106 GLU A O 1
ATOM 858 N N . ARG A 1 107 ? 16.609 2.939 18.094 1 46 107 ARG A N 1
ATOM 859 C CA . ARG A 1 107 ? 17.219 3.184 19.406 1 46 107 ARG A CA 1
ATOM 860 C C . ARG A 1 107 ? 16.156 3.439 20.469 1 46 107 ARG A C 1
ATOM 862 O O . ARG A 1 107 ? 15.328 4.34 20.312 1 46 107 ARG A O 1
ATOM 869 N N . LYS A 1 108 ? 15.711 2.344 21.078 1 46.59 108 LYS A N 1
ATOM 870 C CA . LYS A 1 108 ? 14.758 2.344 22.188 1 46.59 108 LYS A CA 1
ATOM 871 C C . LYS A 1 108 ? 14.609 3.74 22.781 1 46.59 108 LYS A C 1
ATOM 873 O O . LYS A 1 108 ? 13.5 4.16 23.125 1 46.59 108 LYS A O 1
ATOM 878 N N . GLU A 1 109 ? 15.695 4.102 23.078 1 46.56 109 GLU A N 1
ATOM 879 C CA . GLU A 1 109 ? 15.773 5.27 23.953 1 46.56 109 GLU A CA 1
ATOM 880 C C . GLU A 1 109 ? 15.141 6.492 23.297 1 46.56 109 GLU A C 1
ATOM 882 O O . GLU A 1 109 ? 14.539 7.328 23.969 1 46.56 109 GLU A O 1
ATOM 887 N N . ASP A 1 110 ? 15.586 6.809 22.062 1 50.09 110 ASP A N 1
ATOM 888 C CA . ASP A 1 110 ? 15.414 8.203 21.656 1 50.09 110 ASP A CA 1
ATOM 889 C C . ASP A 1 110 ? 14.008 8.445 21.125 1 50.09 110 ASP A C 1
ATOM 891 O O . ASP A 1 110 ? 13.5 9.57 21.172 1 50.09 110 ASP A O 1
ATOM 895 N N . ILE A 1 111 ? 13.594 7.484 20.156 1 52.03 111 ILE A N 1
ATOM 896 C CA . ILE A 1 111 ? 12.352 8.062 19.656 1 52.03 111 ILE A CA 1
ATOM 897 C C . ILE A 1 111 ? 11.18 7.551 20.484 1 52.03 111 ILE A C 1
ATOM 899 O O . ILE A 1 111 ? 10.82 6.375 20.406 1 52.03 111 ILE A O 1
ATOM 903 N N . SER A 1 112 ? 11.023 8.117 21.578 1 58.94 112 SER A N 1
ATOM 904 C CA . SER A 1 112 ? 9.719 8.047 22.25 1 58.94 112 SER A CA 1
ATOM 905 C C . SER A 1 112 ? 8.586 7.949 21.234 1 58.94 112 SER A C 1
ATOM 907 O O . SER A 1 112 ? 8.602 8.633 20.203 1 58.94 112 SER A O 1
ATOM 909 N N . ARG A 1 113 ? 7.922 6.766 21.266 1 70.88 113 ARG A N 1
ATOM 910 C CA . ARG A 1 113 ? 6.695 6.605 20.484 1 70.88 113 ARG A CA 1
ATOM 911 C C . ARG A 1 113 ? 5.895 7.906 20.453 1 70.88 113 ARG A C 1
ATOM 913 O O . ARG A 1 113 ? 5.398 8.359 21.484 1 70.88 113 ARG A O 1
ATOM 920 N N . LEU A 1 114 ? 6.086 8.57 19.281 1 85.62 114 LEU A N 1
ATOM 921 C CA . LEU A 1 114 ? 5.371 9.828 19.078 1 85.62 114 LEU A CA 1
ATOM 922 C C . LEU A 1 114 ? 3.867 9.586 18.984 1 85.62 114 LEU A C 1
ATOM 924 O O . LEU A 1 114 ? 3.42 8.688 18.266 1 85.62 114 LEU A O 1
ATOM 928 N N . LEU A 1 115 ? 3.199 10.297 19.859 1 90.38 115 LEU A N 1
ATOM 929 C CA . LEU A 1 115 ? 1.744 10.195 19.844 1 90.38 115 LEU A CA 1
ATOM 930 C C . LEU A 1 115 ? 1.124 11.406 19.141 1 90.38 115 LEU A C 1
ATOM 932 O O . LEU A 1 115 ? 1.479 12.547 19.453 1 90.38 115 LEU A O 1
ATOM 936 N N . LYS A 1 116 ? 0.344 11.156 18.172 1 92.88 116 LYS A N 1
ATOM 937 C CA . LYS A 1 116 ? -0.461 12.188 17.516 1 92.88 116 LYS A CA 1
ATOM 938 C C . LYS A 1 116 ? -1.946 11.844 17.578 1 92.88 116 LYS A C 1
ATOM 940 O O . LYS A 1 116 ? -2.318 10.672 17.469 1 92.88 116 LYS A O 1
ATOM 945 N N . HIS A 1 117 ? -2.74 12.836 17.766 1 94.12 117 HIS A N 1
ATOM 946 C CA . HIS A 1 117 ? -4.184 12.641 17.828 1 94.12 117 HIS A CA 1
ATOM 947 C C . HIS A 1 117 ? -4.914 13.641 16.938 1 94.12 117 HIS A C 1
ATOM 949 O O . HIS A 1 117 ? -4.59 14.836 16.938 1 94.12 117 HIS A O 1
ATOM 955 N N . TYR A 1 118 ? -5.852 13.117 16.203 1 96 118 TYR A N 1
ATOM 956 C CA . TYR A 1 118 ? -6.633 13.953 15.297 1 96 118 TYR A CA 1
ATOM 957 C C . TYR A 1 118 ? -8.125 13.766 15.531 1 96 118 TYR A C 1
ATOM 959 O O . TYR A 1 118 ? -8.594 12.648 15.75 1 96 118 TYR A O 1
ATOM 967 N N . GLU A 1 119 ? -8.812 14.844 15.5 1 95.75 119 GLU A N 1
ATOM 968 C CA . GLU A 1 119 ? -10.273 14.852 15.484 1 95.75 119 GLU A CA 1
ATOM 969 C C . GLU A 1 119 ? -10.805 15.039 14.062 1 95.75 119 GLU A C 1
ATOM 971 O O . GLU A 1 119 ? -10.555 16.062 13.43 1 95.75 119 GLU A O 1
ATOM 976 N N . VAL A 1 120 ? -11.492 14.039 13.594 1 96.94 120 VAL A N 1
ATOM 977 C CA . VAL A 1 120 ? -12.07 14.125 12.258 1 96.94 120 VAL A CA 1
ATOM 978 C C . VAL A 1 120 ? -13.328 14.992 12.289 1 96.94 120 VAL A C 1
ATOM 980 O O . VAL A 1 120 ? -14.219 14.781 13.117 1 96.94 120 VAL A O 1
ATOM 983 N N . THR A 1 121 ? -13.352 15.977 11.398 1 96.75 121 THR A N 1
ATOM 984 C CA . THR A 1 121 ? -14.5 16.875 11.328 1 96.75 121 THR A CA 1
ATOM 985 C C . THR A 1 121 ? -15.492 16.391 10.273 1 96.75 121 THR A C 1
ATOM 987 O O . THR A 1 121 ? -15.164 15.531 9.445 1 96.75 121 THR A O 1
ATOM 990 N N . ASN A 1 122 ? -16.703 16.922 10.297 1 95.19 122 ASN A N 1
ATOM 991 C CA . ASN A 1 122 ? -17.703 16.562 9.305 1 95.19 122 ASN A CA 1
ATOM 992 C C . ASN A 1 122 ? -17.562 17.406 8.039 1 95.19 122 ASN A C 1
ATOM 994 O O . ASN A 1 122 ? -18.391 17.297 7.129 1 95.19 122 ASN A O 1
ATOM 998 N N . GLN A 1 123 ? -16.516 18.125 7.949 1 96.69 123 GLN A N 1
ATOM 999 C CA . GLN A 1 123 ? -16.25 18.891 6.738 1 96.69 123 GLN A CA 1
ATOM 1000 C C . GLN A 1 123 ? -15.586 18.016 5.672 1 96.69 123 GLN A C 1
ATOM 1002 O O . GLN A 1 123 ? -14.5 17.469 5.891 1 96.69 123 GLN A O 1
ATOM 1007 N N . GLN A 1 124 ? -16.203 17.969 4.512 1 96.88 124 GLN A N 1
ATOM 1008 C CA . GLN A 1 124 ? -15.648 17.156 3.432 1 96.88 124 GLN A CA 1
ATOM 1009 C C . GLN A 1 124 ? -14.664 17.953 2.582 1 96.88 124 GLN A C 1
ATOM 1011 O O . GLN A 1 124 ? -14.836 19.156 2.395 1 96.88 124 GLN A O 1
ATOM 1016 N N . VAL A 1 125 ? -13.664 17.297 2.137 1 97.5 125 VAL A N 1
ATOM 1017 C CA . VAL A 1 125 ? -12.734 17.875 1.167 1 97.5 125 VAL A CA 1
ATOM 1018 C C . VAL A 1 125 ? -13.414 17.969 -0.2 1 97.5 125 VAL A C 1
ATOM 1020 O O . VAL A 1 125 ? -13.805 16.953 -0.776 1 97.5 125 VAL A O 1
ATOM 1023 N N . THR A 1 126 ? -13.586 19.062 -0.77 1 93.38 126 THR A N 1
ATOM 1024 C CA . THR A 1 126 ? -14.367 19.25 -1.987 1 93.38 126 THR A CA 1
ATOM 1025 C C . THR A 1 126 ? -13.453 19.297 -3.213 1 93.38 126 THR A C 1
ATOM 1027 O O . THR A 1 126 ? -13.906 19.047 -4.332 1 93.38 126 THR A O 1
ATOM 1030 N N . ASN A 1 127 ? -12.211 19.656 -3 1 96.25 127 ASN A N 1
ATOM 1031 C CA . ASN A 1 127 ? -11.281 19.781 -4.117 1 96.25 127 ASN A CA 1
ATOM 1032 C C . ASN A 1 127 ? -10.016 18.953 -3.879 1 96.25 127 ASN A C 1
ATOM 10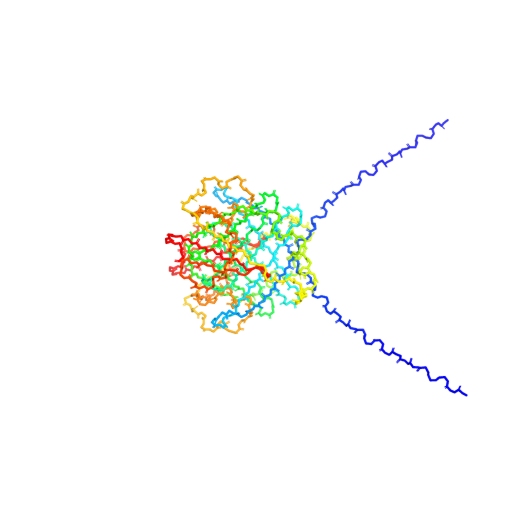34 O O . ASN A 1 127 ? -9.023 19.469 -3.359 1 96.25 127 ASN A O 1
ATOM 1038 N N . LEU A 1 128 ? -10.039 17.75 -4.367 1 96.88 128 LEU A N 1
ATOM 1039 C CA . LEU A 1 128 ? -8.914 16.844 -4.176 1 96.88 128 LEU A CA 1
ATOM 1040 C C . LEU A 1 128 ? -7.75 17.219 -5.09 1 96.88 128 LEU A C 1
ATOM 1042 O O . LEU A 1 128 ? -6.602 16.859 -4.812 1 96.88 128 LEU A O 1
ATOM 1046 N N . SER A 1 129 ? -8.047 17.906 -6.172 1 95.06 129 SER A N 1
ATOM 1047 C CA . SER A 1 129 ? -7.039 18.203 -7.191 1 95.06 129 SER A CA 1
ATOM 1048 C C . SER A 1 129 ? -5.988 19.172 -6.664 1 95.06 129 SER A C 1
ATOM 1050 O O . SER A 1 129 ? -4.934 19.344 -7.277 1 95.06 129 SER A O 1
ATOM 1052 N N . GLN A 1 130 ? -6.195 19.828 -5.547 1 97.19 130 GLN A N 1
ATOM 1053 C CA . GLN A 1 130 ? -5.238 20.781 -4.98 1 97.19 130 GLN A CA 1
ATOM 1054 C C . GLN A 1 130 ? -4.051 20.047 -4.363 1 97.19 130 GLN A C 1
ATOM 1056 O O . GLN A 1 130 ? -3.021 20.656 -4.07 1 97.19 130 GLN A O 1
ATOM 1061 N N . PHE A 1 131 ? -4.211 18.781 -4.195 1 97.94 131 PHE A N 1
ATOM 1062 C CA . PHE A 1 131 ? -3.152 18.016 -3.551 1 97.94 131 PHE A CA 1
ATOM 1063 C C . PHE A 1 131 ? -2.305 17.281 -4.586 1 97.94 131 PHE A C 1
ATOM 1065 O O . PHE A 1 131 ? -2.609 17.312 -5.777 1 97.94 131 PHE A O 1
ATOM 1072 N N . GLY A 1 132 ? -1.235 16.703 -4.055 1 97.06 132 GLY A N 1
ATOM 1073 C CA . GLY A 1 132 ? -0.322 15.977 -4.922 1 97.06 132 GLY A CA 1
ATOM 1074 C C . GLY A 1 132 ? -0.883 14.656 -5.398 1 97.06 132 GLY A C 1
ATOM 1075 O O . GLY A 1 132 ? -1.887 14.172 -4.871 1 97.06 132 GLY A O 1
ATOM 1076 N N . SER A 1 133 ? -0.182 14.008 -6.348 1 96.75 133 SER A N 1
ATOM 1077 C CA . SER A 1 133 ? -0.655 12.805 -7.035 1 96.75 133 SER A CA 1
ATOM 1078 C C . SER A 1 133 ? -0.851 11.648 -6.059 1 96.75 133 SER A C 1
ATOM 1080 O O . SER A 1 133 ? -1.771 10.844 -6.219 1 96.75 133 SER A O 1
ATOM 1082 N N . ALA A 1 134 ? 0.029 11.539 -5.086 1 97.69 134 ALA A N 1
ATOM 1083 C CA . ALA A 1 134 ? -0.095 10.445 -4.125 1 97.69 134 ALA A CA 1
ATOM 1084 C C . ALA A 1 134 ? -1.4 10.547 -3.342 1 97.69 134 ALA A C 1
ATOM 1086 O O . ALA A 1 134 ? -2.113 9.555 -3.176 1 97.69 134 ALA A O 1
ATOM 1087 N N . VAL A 1 135 ? -1.707 11.75 -2.939 1 98.44 135 VAL A N 1
ATOM 1088 C CA . VAL A 1 135 ? -2.93 11.992 -2.182 1 98.44 135 VAL A CA 1
ATOM 1089 C C . VAL A 1 135 ? -4.145 11.844 -3.098 1 98.44 135 VAL A C 1
ATOM 1091 O O . VAL A 1 135 ? -5.156 11.258 -2.705 1 98.44 135 VAL A O 1
ATOM 1094 N N . GLN A 1 136 ? -4.051 12.414 -4.293 1 98.06 136 GLN A N 1
ATOM 1095 C CA . GLN A 1 136 ? -5.137 12.273 -5.258 1 98.06 136 GLN A CA 1
ATOM 1096 C C . GLN A 1 136 ? -5.453 10.797 -5.52 1 98.06 136 GLN A C 1
ATOM 1098 O O . GLN A 1 136 ? -6.617 10.398 -5.508 1 98.06 136 GLN A O 1
ATOM 1103 N N . GLY A 1 137 ? -4.438 10.016 -5.773 1 97.44 137 GLY A N 1
ATOM 1104 C CA . GLY A 1 137 ? -4.645 8.602 -6.012 1 97.44 137 GLY A CA 1
ATOM 1105 C C . GLY A 1 137 ? -5.258 7.879 -4.824 1 97.44 137 GLY A C 1
ATOM 1106 O O . GLY A 1 137 ? -6.176 7.07 -4.988 1 97.44 137 GLY A O 1
ATOM 1107 N N . LEU A 1 138 ? -4.797 8.18 -3.666 1 98.25 138 LEU A N 1
ATOM 1108 C CA . LEU A 1 138 ? -5.219 7.527 -2.432 1 98.25 138 LEU A CA 1
ATOM 1109 C C . LEU A 1 138 ? -6.703 7.766 -2.17 1 98.25 138 LEU A C 1
ATOM 1111 O O . LEU A 1 138 ? -7.418 6.848 -1.765 1 98.25 138 LEU A O 1
ATOM 1115 N N . CYS A 1 139 ? -7.219 8.945 -2.531 1 98.19 139 CYS A N 1
ATOM 1116 C CA . CYS A 1 139 ? -8.531 9.336 -2.021 1 98.19 139 CYS A CA 1
ATOM 1117 C C . CYS A 1 139 ? -9.508 9.578 -3.164 1 98.19 139 CYS A C 1
ATOM 1119 O O . CYS A 1 139 ? -10.625 10.055 -2.939 1 98.19 139 CYS A O 1
ATOM 1121 N N . TRP A 1 140 ? -9.18 9.242 -4.336 1 96.69 140 TRP A N 1
ATOM 1122 C CA . TRP A 1 140 ? -10 9.516 -5.512 1 96.69 140 TRP A CA 1
ATOM 1123 C C . TRP A 1 140 ? -11.383 8.898 -5.367 1 96.69 140 TRP A C 1
ATOM 1125 O O . TRP A 1 140 ? -11.516 7.691 -5.141 1 96.69 140 TRP A O 1
ATOM 1135 N N . GLY A 1 141 ? -12.391 9.773 -5.449 1 95.19 141 GLY A N 1
ATOM 1136 C CA . GLY A 1 141 ? -13.758 9.281 -5.457 1 95.19 141 GLY A CA 1
ATOM 1137 C C . GLY A 1 141 ? -14.211 8.742 -4.109 1 95.19 141 GLY A C 1
ATOM 1138 O O . GLY A 1 141 ? -15.266 8.117 -4.004 1 95.19 141 GLY A O 1
ATOM 1139 N N . ILE A 1 142 ? -13.469 8.836 -3.088 1 97.31 142 ILE A N 1
ATOM 1140 C CA . ILE A 1 142 ? -13.781 8.359 -1.744 1 97.31 142 ILE A CA 1
ATOM 1141 C C . ILE A 1 142 ? -14.211 9.539 -0.868 1 97.31 142 ILE A C 1
ATOM 1143 O O . ILE A 1 142 ? -13.594 10.602 -0.905 1 97.31 142 ILE A O 1
ATOM 1147 N N . PRO A 1 143 ? -15.383 9.336 -0.127 1 97.5 143 PRO A N 1
ATOM 1148 C CA . PRO A 1 143 ? -15.688 10.391 0.838 1 97.5 143 PRO A CA 1
ATOM 1149 C C . PRO A 1 143 ? -14.484 10.766 1.702 1 97.5 143 PRO A C 1
ATOM 1151 O O . PRO A 1 143 ? -13.898 9.898 2.354 1 97.5 143 PRO A O 1
ATOM 1154 N N . THR A 1 144 ? -14.094 12.031 1.629 1 98.38 144 THR A N 1
ATOM 1155 C CA . THR A 1 144 ? -12.875 12.508 2.268 1 98.38 144 THR A CA 1
ATOM 1156 C C . THR A 1 144 ? -13.188 13.648 3.232 1 98.38 144 THR A C 1
ATOM 1158 O O . THR A 1 144 ? -13.852 14.625 2.863 1 98.38 144 THR A O 1
ATOM 1161 N N . TYR A 1 145 ? -12.648 13.484 4.477 1 98.38 145 TYR A N 1
ATOM 1162 C CA . TYR A 1 145 ? -12.961 14.453 5.516 1 98.38 145 TYR A CA 1
ATOM 1163 C C . TYR A 1 145 ? -11.695 15.125 6.039 1 98.38 145 TYR A C 1
ATOM 1165 O O . TYR A 1 145 ? -10.633 14.508 6.082 1 98.38 145 TYR A O 1
ATOM 1173 N N . TRP A 1 146 ? -11.883 16.344 6.48 1 98.44 146 TRP A N 1
ATOM 1174 C CA . TRP A 1 146 ? -10.789 17.047 7.156 1 98.44 146 TRP A CA 1
ATOM 1175 C C . TRP A 1 146 ? -10.672 16.594 8.609 1 98.44 146 TRP A C 1
ATOM 1177 O O . TRP A 1 146 ? -11.68 16.312 9.266 1 98.44 146 TRP A O 1
ATOM 1187 N N . ALA A 1 147 ? -9.469 16.547 9.055 1 98.06 147 ALA A N 1
ATOM 1188 C CA . ALA A 1 147 ? -9.203 16.328 10.477 1 98.06 147 ALA A CA 1
ATOM 1189 C C . ALA A 1 147 ? -8.305 17.422 11.039 1 98.06 147 ALA A C 1
ATOM 1191 O O . ALA A 1 147 ? -7.523 18.031 10.312 1 98.06 147 ALA A O 1
ATOM 1192 N N . ARG A 1 148 ? -8.406 17.656 12.336 1 96.5 148 ARG A N 1
ATOM 1193 C CA . ARG A 1 148 ? -7.578 18.609 13.055 1 96.5 148 ARG A CA 1
ATOM 1194 C C . ARG A 1 148 ? -6.781 17.922 14.164 1 96.5 148 ARG A C 1
ATOM 1196 O O . ARG A 1 148 ? -7.312 17.078 14.875 1 96.5 148 ARG A O 1
ATOM 1203 N N . GLU A 1 149 ? -5.555 18.328 14.203 1 94.38 149 GLU A N 1
ATOM 1204 C CA . GLU A 1 149 ? -4.73 17.766 15.273 1 94.38 149 GLU A CA 1
ATOM 1205 C C . GLU A 1 149 ? -5.191 18.25 16.641 1 94.38 149 GLU A C 1
ATOM 1207 O O . GLU A 1 149 ? -5.504 19.438 16.812 1 94.38 149 GLU A O 1
ATOM 1212 N N . ASP A 1 150 ? -5.285 17.344 17.484 1 90.5 150 ASP A N 1
ATOM 1213 C CA . ASP A 1 150 ? -5.562 17.641 18.891 1 90.5 150 ASP A CA 1
ATOM 1214 C C . ASP A 1 150 ? -4.27 17.719 19.703 1 90.5 150 ASP A C 1
ATOM 1216 O O . ASP A 1 150 ? -3.473 16.781 19.703 1 90.5 150 ASP A O 1
ATOM 1220 N N . PRO A 1 151 ? -4.07 18.781 20.516 1 85.75 151 PRO A N 1
ATOM 1221 C CA . PRO A 1 151 ? -2.838 18.969 21.297 1 85.75 151 PRO A CA 1
ATOM 1222 C C . PRO A 1 151 ? -2.701 17.953 22.438 1 85.75 151 PRO A C 1
ATOM 1224 O O . PRO A 1 151 ? -1.609 17.781 22.969 1 85.75 151 PRO A O 1
ATOM 1227 N N . LYS A 1 152 ? -3.734 17.312 22.797 1 85.69 152 LYS A N 1
ATOM 1228 C CA . LYS A 1 152 ? -3.695 16.297 23.844 1 85.69 152 LYS A CA 1
ATOM 1229 C C . LYS A 1 152 ? -3.812 14.891 23.25 1 85.69 152 LYS A C 1
ATOM 1231 O O . LYS A 1 152 ? -4.895 14.305 23.25 1 85.69 152 LYS A O 1
ATOM 1236 N N . PRO A 1 153 ? -2.746 14.391 22.906 1 83.62 153 PRO A N 1
ATOM 1237 C CA . PRO A 1 153 ? -2.793 13.109 22.203 1 83.62 153 PRO A CA 1
ATOM 1238 C C . PRO A 1 153 ? -3.199 11.953 23.109 1 83.62 153 PRO A C 1
ATOM 1240 O O . PRO A 1 153 ? -2.855 11.938 24.297 1 83.62 153 PRO A O 1
ATOM 1243 N N . ARG A 1 154 ? -4.016 11.094 22.594 1 81.69 154 ARG A N 1
ATOM 1244 C CA . ARG A 1 154 ? -4.445 9.867 23.266 1 81.69 154 ARG A CA 1
ATOM 1245 C C . ARG A 1 154 ? -4.199 8.648 22.391 1 81.69 154 ARG A C 1
ATOM 1247 O O . ARG A 1 154 ? -4.234 8.734 21.156 1 81.69 154 ARG A O 1
ATOM 1254 N N . ARG A 1 155 ? -3.797 7.629 23.047 1 81.88 155 ARG A N 1
ATOM 1255 C CA . ARG A 1 155 ? -3.746 6.344 22.344 1 81.88 155 ARG A CA 1
ATOM 1256 C C . ARG A 1 155 ? -5.125 5.691 22.297 1 81.88 155 ARG A C 1
ATOM 1258 O O . ARG A 1 155 ? -5.734 5.445 23.344 1 81.88 155 ARG A O 1
ATOM 1265 N N . VAL A 1 156 ? -5.637 5.539 21.156 1 80.19 156 VAL A N 1
ATOM 1266 C CA . VAL A 1 156 ? -7.004 5.035 21.078 1 80.19 156 VAL A CA 1
ATOM 1267 C C . VAL A 1 156 ? -7.02 3.703 20.328 1 80.19 156 VAL A C 1
ATOM 1269 O O . VAL A 1 156 ? -7.949 3.422 19.562 1 80.19 156 VAL A O 1
ATOM 1272 N N . PHE A 1 157 ? -6.574 2.654 20.766 1 77.38 157 PHE A N 1
ATOM 1273 C CA . PHE A 1 157 ? -6.68 1.38 20.078 1 77.38 157 PHE A CA 1
ATOM 1274 C C . PHE A 1 157 ? -7.973 0.666 20.438 1 77.38 157 PHE A C 1
ATOM 1276 O O . PHE A 1 157 ? -8.188 0.313 21.609 1 77.38 157 PHE A O 1
ATOM 1283 N N . GLY A 1 158 ? -8.906 0.709 19.484 1 74.69 158 GLY A N 1
ATOM 1284 C CA . GLY A 1 158 ? -10.133 -0.048 19.719 1 74.69 158 GLY A CA 1
ATOM 1285 C C . GLY A 1 158 ? -11.227 0.77 20.359 1 74.69 158 GLY A C 1
ATOM 1286 O O . GLY A 1 158 ? -12.305 0.245 20.672 1 74.69 158 GLY A O 1
ATOM 1287 N N . ALA A 1 159 ? -11 2.062 20.719 1 83.94 159 ALA A N 1
ATOM 1288 C CA . ALA A 1 159 ? -12.031 2.904 21.328 1 83.94 159 ALA A CA 1
ATOM 1289 C C . ALA A 1 159 ? -13.156 3.191 20.328 1 83.94 159 ALA A C 1
ATOM 1291 O O . ALA A 1 159 ? -12.906 3.332 19.125 1 83.94 159 ALA A O 1
ATOM 1292 N N . GLU A 1 160 ? -14.297 3.17 20.859 1 86.12 160 GLU A N 1
ATOM 1293 C CA . GLU A 1 160 ? -15.453 3.451 20.016 1 86.12 160 GLU A CA 1
ATOM 1294 C C . GLU A 1 160 ? -15.32 4.816 19.344 1 86.12 160 GLU A C 1
ATOM 1296 O O . GLU A 1 160 ? -14.945 5.797 19.984 1 86.12 160 GLU A O 1
ATOM 1301 N N . GLY A 1 161 ? -15.641 4.82 18.125 1 90.62 161 GLY A N 1
ATOM 1302 C CA . GLY A 1 161 ? -15.602 6.074 17.391 1 90.62 161 GLY A CA 1
ATOM 1303 C C . GLY A 1 161 ? -14.203 6.516 17.031 1 90.62 161 GLY A C 1
ATOM 1304 O O . GLY A 1 161 ? -14 7.633 16.547 1 90.62 161 GLY A O 1
ATOM 1305 N N . CYS A 1 162 ? -13.258 5.672 17.344 1 93.81 162 CYS A N 1
ATOM 1306 C CA . CYS A 1 162 ? -11.875 6.055 17.094 1 93.81 162 CYS A CA 1
ATOM 1307 C C . CYS A 1 162 ? -11.125 4.957 16.359 1 93.81 162 CYS A C 1
ATOM 1309 O O . CYS A 1 162 ? -11.594 3.82 16.281 1 93.81 162 CYS A O 1
ATOM 1311 N N . ALA A 1 163 ? -10.062 5.301 15.695 1 92.56 163 ALA A N 1
ATOM 1312 C CA . ALA A 1 163 ? -9.133 4.379 15.055 1 92.56 163 ALA A CA 1
ATOM 1313 C C . ALA A 1 163 ? -7.691 4.699 15.438 1 92.56 163 ALA A C 1
ATOM 1315 O O . ALA A 1 163 ? -7.293 5.867 15.453 1 92.56 163 ALA A O 1
ATOM 1316 N N . GLY A 1 164 ? -7.016 3.689 15.844 1 91.88 164 GLY A N 1
ATOM 1317 C CA . GLY A 1 164 ? -5.59 3.814 16.109 1 91.88 164 GLY A CA 1
ATOM 1318 C C . GLY A 1 164 ? -4.723 3.176 15.047 1 91.88 164 GLY A C 1
ATOM 1319 O O . GLY A 1 164 ? -4.977 2.045 14.625 1 91.88 164 GLY A O 1
ATOM 1320 N N . ILE A 1 165 ? -3.766 3.898 14.602 1 91.56 165 ILE A N 1
ATOM 1321 C CA . ILE A 1 165 ? -2.879 3.408 13.555 1 91.56 165 ILE A CA 1
ATOM 1322 C C . ILE A 1 165 ? -1.425 3.643 13.953 1 91.56 165 ILE A C 1
ATOM 1324 O O . ILE A 1 165 ? -1.086 4.699 14.492 1 91.56 165 ILE A O 1
ATOM 1328 N N . LYS A 1 166 ? -0.598 2.719 13.688 1 89.62 166 LYS A N 1
ATOM 1329 C CA . LYS A 1 166 ? 0.824 2.822 14 1 89.62 166 LYS A CA 1
ATOM 1330 C C . LYS A 1 166 ? 1.667 2.854 12.727 1 89.62 166 LYS A C 1
ATOM 1332 O O . LYS A 1 166 ? 1.618 1.922 11.922 1 89.62 166 LYS A O 1
ATOM 1337 N N . PHE A 1 167 ? 2.377 3.881 12.531 1 91.19 167 PHE A N 1
ATOM 1338 C CA . PHE A 1 167 ? 3.344 4.031 11.453 1 91.19 167 PHE A CA 1
ATOM 1339 C C . PHE A 1 167 ? 4.766 4.09 12 1 91.19 167 PHE A C 1
ATOM 1341 O O . PHE A 1 167 ? 5.27 5.164 12.32 1 91.19 167 PHE A O 1
ATOM 1348 N N . LEU A 1 168 ? 5.473 2.877 11.969 1 89.38 168 LEU A N 1
ATOM 1349 C CA . LEU A 1 168 ? 6.797 2.777 12.57 1 89.38 168 LEU A CA 1
ATOM 1350 C C . LEU A 1 168 ? 6.766 3.201 14.031 1 89.38 168 LEU A C 1
ATOM 1352 O O . LEU A 1 168 ? 6.188 2.506 14.875 1 89.38 168 LEU A O 1
ATOM 1356 N N . PHE A 1 169 ? 7.211 4.391 14.344 1 86.94 169 PHE A N 1
ATOM 1357 C CA . PHE A 1 169 ? 7.293 4.828 15.734 1 86.94 169 PHE A CA 1
ATOM 1358 C C . PHE A 1 169 ? 6.215 5.859 16.047 1 86.94 169 PHE A C 1
ATOM 1360 O O . PHE A 1 169 ? 6.121 6.348 17.172 1 86.94 169 PHE A O 1
ATOM 1367 N N . ILE A 1 170 ? 5.453 6.191 15.133 1 90.56 170 ILE A N 1
ATOM 1368 C CA . ILE A 1 170 ? 4.379 7.16 15.344 1 90.56 170 ILE A CA 1
ATOM 1369 C C . ILE A 1 170 ? 3.062 6.422 15.586 1 90.56 170 ILE A C 1
ATOM 1371 O O . ILE A 1 170 ? 2.65 5.594 14.766 1 90.56 170 ILE A O 1
ATOM 1375 N N . HIS A 1 171 ? 2.461 6.73 16.703 1 90.88 171 HIS A N 1
ATOM 1376 C CA . HIS A 1 171 ? 1.111 6.25 16.984 1 90.88 171 HIS A CA 1
ATOM 1377 C C . HIS A 1 171 ? 0.074 7.336 16.719 1 90.88 171 HIS A C 1
ATOM 1379 O O . HIS A 1 171 ? 0.148 8.43 17.281 1 90.88 171 HIS A O 1
ATOM 1385 N N . VAL A 1 172 ? -0.841 7.078 15.875 1 93.19 172 VAL A N 1
ATOM 1386 C CA . VAL A 1 172 ? -1.845 8.062 15.484 1 93.19 172 VAL A CA 1
ATOM 1387 C C . VAL A 1 172 ? -3.223 7.609 15.961 1 93.19 172 VAL A C 1
ATOM 1389 O O . VAL A 1 172 ? -3.648 6.488 15.68 1 93.19 172 VAL A O 1
ATOM 1392 N N . GLY A 1 173 ? -3.842 8.461 16.703 1 93.94 173 GLY A N 1
ATOM 1393 C CA . GLY A 1 173 ? -5.242 8.281 17.047 1 93.94 173 GLY A CA 1
ATOM 1394 C C . GLY A 1 173 ? -6.172 9.164 16.234 1 93.94 173 GLY A C 1
ATOM 1395 O O . GLY A 1 173 ? -5.934 10.367 16.094 1 93.94 173 GLY A O 1
ATOM 1396 N N . LEU A 1 174 ? -7.164 8.602 15.602 1 95.56 174 LEU A N 1
ATOM 1397 C CA . LEU A 1 174 ? -8.211 9.312 14.875 1 95.56 174 LEU A CA 1
ATOM 1398 C C . LEU A 1 174 ? -9.57 9.086 15.531 1 95.56 174 LEU A C 1
ATOM 1400 O O . LEU A 1 174 ? -9.984 7.941 15.742 1 95.56 174 LEU A O 1
ATOM 1404 N N . CYS A 1 175 ? -10.242 10.156 15.836 1 95.12 175 CYS A N 1
ATOM 1405 C CA . CYS A 1 175 ? -11.57 10.039 16.422 1 95.12 175 CYS A CA 1
ATOM 1406 C C . CYS A 1 175 ? -12.555 10.969 15.734 1 95.12 175 CYS A C 1
ATOM 1408 O O . CYS A 1 175 ? -12.18 12.047 15.266 1 95.12 175 CYS A O 1
ATOM 1410 N N . ALA A 1 176 ? -13.766 10.531 15.617 1 93.88 176 ALA A N 1
ATOM 1411 C 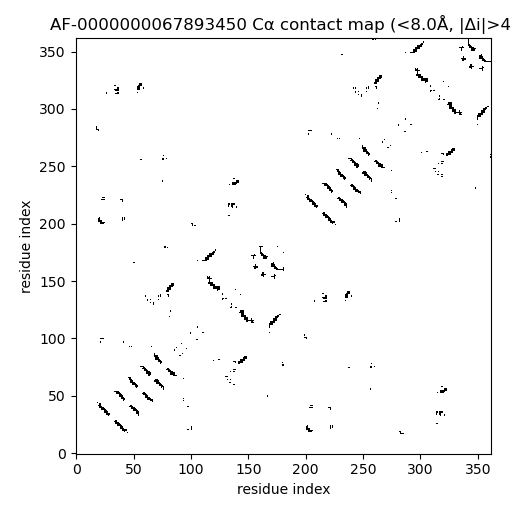CA . ALA A 1 176 ? -14.836 11.336 15.039 1 93.88 176 ALA A CA 1
ATOM 1412 C C . ALA A 1 176 ? -16.062 11.352 15.945 1 93.88 176 ALA A C 1
ATOM 1414 O O . ALA A 1 176 ? -16.391 10.336 16.562 1 93.88 176 ALA A O 1
ATOM 1415 N N . GLY A 1 177 ? -16.719 12.508 16.031 1 88.12 177 GLY A N 1
ATOM 1416 C CA . GLY A 1 177 ? -17.938 12.625 16.797 1 88.12 177 GLY A CA 1
ATOM 1417 C C . GLY A 1 177 ? -19.172 12.148 16.047 1 88.12 177 GLY A C 1
ATOM 1418 O O . GLY A 1 177 ? -20.297 12.375 16.484 1 88.12 177 GLY A O 1
ATOM 1419 N N . PHE A 1 178 ? -19.047 11.695 14.859 1 87.62 178 PHE A N 1
ATOM 1420 C CA . PHE A 1 178 ? -20.125 11.141 14.031 1 87.62 178 PHE A CA 1
ATOM 1421 C C . PHE A 1 178 ? -19.75 9.758 13.516 1 87.62 178 PHE A C 1
ATOM 1423 O O . PHE A 1 178 ? -18.641 9.273 13.773 1 87.62 178 PHE A O 1
ATOM 1430 N N . HIS A 1 179 ? -20.672 9.055 12.992 1 84.75 179 HIS A N 1
ATOM 1431 C CA . HIS A 1 179 ? -20.453 7.66 12.633 1 84.75 179 HIS A CA 1
ATOM 1432 C C . HIS A 1 179 ? -19.484 7.535 11.461 1 84.75 179 HIS A C 1
ATOM 1434 O O . HIS A 1 179 ? -19.859 7.762 10.312 1 84.75 179 HIS A O 1
ATOM 1440 N N . LEU A 1 180 ? -18.234 7.246 11.812 1 85.56 180 LEU A N 1
ATOM 1441 C CA . LEU A 1 180 ? -17.219 7.023 10.797 1 85.56 180 LEU A CA 1
ATOM 1442 C C . LEU A 1 180 ? -16.484 5.703 11.039 1 85.56 180 LEU A C 1
ATOM 1444 O O . LEU A 1 180 ? -16.016 5.066 10.094 1 85.56 180 LEU A O 1
ATOM 1448 N N . PHE A 1 181 ? -16.438 5.398 12.383 1 83.25 181 PHE A N 1
ATOM 1449 C CA . PHE A 1 181 ? -15.672 4.211 12.75 1 83.25 181 PHE A CA 1
ATOM 1450 C C . PHE A 1 181 ? -16.562 3.178 13.422 1 83.25 181 PHE A C 1
ATOM 1452 O O . PHE A 1 181 ? -17.578 3.525 14.031 1 83.25 181 PHE A O 1
ATOM 1459 N N . MET B 1 1 ? 62.031 -18.781 24.531 1 35.97 1 MET B N 1
ATOM 1460 C CA . MET B 1 1 ? 60.906 -17.875 24.719 1 35.97 1 MET B CA 1
ATOM 1461 C C . MET B 1 1 ? 60.031 -17.844 23.469 1 35.97 1 MET B C 1
ATOM 1463 O O . MET B 1 1 ? 60.5 -17.438 22.391 1 35.97 1 MET B O 1
ATOM 1467 N N . ALA B 1 2 ? 59.125 -18.938 23.234 1 39.06 2 ALA B N 1
ATOM 1468 C CA . ALA B 1 2 ? 58.156 -19.188 22.172 1 39.06 2 ALA B CA 1
ATOM 1469 C C . ALA B 1 2 ? 57.125 -18.047 22.078 1 39.06 2 ALA B C 1
ATOM 1471 O O . ALA B 1 2 ? 56.562 -17.641 23.094 1 39.06 2 ALA B O 1
ATOM 1472 N N . ALA B 1 3 ? 57.281 -17.016 21.172 1 41.44 3 ALA B N 1
ATOM 1473 C CA . ALA B 1 3 ? 56.344 -15.953 20.828 1 41.44 3 ALA B CA 1
ATOM 1474 C C . ALA B 1 3 ? 54.969 -16.516 20.469 1 41.44 3 ALA B C 1
ATOM 1476 O O . ALA B 1 3 ? 54.844 -17.312 19.547 1 41.44 3 ALA B O 1
ATOM 1477 N N . MET B 1 4 ? 54.125 -16.734 21.484 1 36.44 4 MET B N 1
ATOM 1478 C CA . MET B 1 4 ? 52.719 -17.094 21.266 1 36.44 4 MET B CA 1
ATOM 1479 C C . MET B 1 4 ? 52.031 -16.062 20.391 1 36.44 4 MET B C 1
ATOM 1481 O O . MET B 1 4 ? 51.969 -14.875 20.734 1 36.44 4 MET B O 1
ATOM 1485 N N . ILE B 1 5 ? 52.094 -16.156 19.078 1 41.38 5 ILE B N 1
ATOM 1486 C CA . ILE B 1 5 ? 51.344 -15.359 18.109 1 41.38 5 ILE B CA 1
ATOM 1487 C C . ILE B 1 5 ? 49.844 -15.43 18.438 1 41.38 5 ILE B C 1
ATOM 1489 O O . ILE B 1 5 ? 49.25 -16.516 18.453 1 41.38 5 ILE B O 1
ATOM 1493 N N . LEU B 1 6 ? 49.312 -14.602 19.359 1 39.09 6 LEU B N 1
ATOM 1494 C CA . LEU B 1 6 ? 47.906 -14.406 19.656 1 39.09 6 LEU B CA 1
ATOM 1495 C C . LEU B 1 6 ? 47.125 -14.102 18.375 1 39.09 6 LEU B C 1
ATOM 1497 O O . LEU B 1 6 ? 47.344 -13.07 17.75 1 39.09 6 LEU B O 1
ATOM 1501 N N . LEU B 1 7 ? 46.781 -15.094 17.562 1 37.28 7 LEU B N 1
ATOM 1502 C CA . LEU B 1 7 ? 45.875 -14.961 16.438 1 37.28 7 LEU B CA 1
ATOM 1503 C C . LEU B 1 7 ? 44.531 -14.375 16.891 1 37.28 7 LEU B C 1
ATOM 1505 O O . LEU B 1 7 ? 43.781 -15.023 17.625 1 37.28 7 LEU B O 1
ATOM 1509 N N . VAL B 1 8 ? 44.5 -13.125 17.141 1 38.62 8 VAL B N 1
ATOM 1510 C CA . VAL B 1 8 ? 43.188 -12.484 17.391 1 38.62 8 VAL B CA 1
ATOM 1511 C C . VAL B 1 8 ? 42.25 -12.727 16.203 1 38.62 8 VAL B C 1
ATOM 1513 O O . VAL B 1 8 ? 42.531 -12.266 15.102 1 38.62 8 VAL B O 1
ATOM 1516 N N . ALA B 1 9 ? 41.625 -13.875 16.109 1 39.72 9 ALA B N 1
ATOM 1517 C CA . ALA B 1 9 ? 40.531 -14.094 15.172 1 39.72 9 ALA B CA 1
ATOM 1518 C C . ALA B 1 9 ? 39.5 -12.977 15.273 1 39.72 9 ALA B C 1
ATOM 1520 O O . ALA B 1 9 ? 38.875 -12.781 16.328 1 39.72 9 ALA B O 1
ATOM 1521 N N . PHE B 1 10 ? 39.688 -11.805 14.578 1 39.97 10 PHE B N 1
ATOM 1522 C CA . PHE B 1 10 ? 38.625 -10.797 14.43 1 39.97 10 PHE B CA 1
ATOM 1523 C C . PHE B 1 10 ? 37.344 -11.438 13.938 1 39.97 10 PHE B C 1
ATOM 1525 O O . PHE B 1 10 ? 37.281 -11.938 12.812 1 39.97 10 PHE B O 1
ATOM 1532 N N . LEU B 1 11 ? 36.594 -12.125 14.766 1 38.75 11 LEU B N 1
ATOM 1533 C CA . LEU B 1 11 ? 35.219 -12.445 14.367 1 38.75 11 LEU B CA 1
ATOM 1534 C C . LEU B 1 11 ? 34.531 -11.219 13.805 1 38.75 11 LEU B C 1
ATOM 1536 O O . LEU B 1 11 ? 34.281 -10.25 14.531 1 38.75 11 LEU B O 1
ATOM 1540 N N . GLY B 1 12 ? 34.812 -10.898 12.602 1 36.41 12 GLY B N 1
ATOM 1541 C CA . GLY B 1 12 ? 34.031 -9.883 11.914 1 36.41 12 GLY B CA 1
ATOM 1542 C C . GLY B 1 12 ? 32.562 -9.961 12.203 1 36.41 12 GLY B C 1
ATOM 1543 O O . GLY B 1 12 ? 31.953 -11.039 12.133 1 36.41 12 GLY B O 1
ATOM 1544 N N . PHE B 1 13 ? 31.969 -9.195 13.141 1 33.12 13 PHE B N 1
ATOM 1545 C CA . PHE B 1 13 ? 30.531 -9.008 13.305 1 33.12 13 PHE B CA 1
ATOM 1546 C C . PHE B 1 13 ? 29.859 -8.797 11.953 1 33.12 13 PHE B C 1
ATOM 1548 O O . PHE B 1 13 ? 30.188 -7.852 11.227 1 33.12 13 PHE B O 1
ATOM 1555 N N . PHE B 1 14 ? 29.562 -9.875 11.227 1 35 14 PHE B N 1
ATOM 1556 C CA . PHE B 1 14 ? 28.656 -9.711 10.094 1 35 14 PHE B CA 1
ATOM 1557 C C . PHE B 1 14 ? 27.484 -8.82 10.461 1 35 14 PHE B C 1
ATOM 1559 O O . PHE B 1 14 ? 26.609 -9.227 11.219 1 35 14 PHE B O 1
ATOM 1566 N N . VAL B 1 15 ? 27.688 -7.582 10.695 1 33.97 15 VAL B N 1
ATOM 1567 C CA . VAL B 1 15 ? 26.547 -6.676 10.688 1 33.97 15 VAL B CA 1
ATOM 1568 C C . VAL B 1 15 ? 25.672 -6.945 9.469 1 33.97 15 VAL B C 1
ATOM 1570 O O . VAL B 1 15 ? 26.094 -6.742 8.328 1 33.97 15 VAL B O 1
ATOM 1573 N N . ASN B 1 16 ? 24.984 -7.98 9.391 1 35.78 16 ASN B N 1
ATOM 1574 C CA . ASN B 1 16 ? 23.953 -8.016 8.344 1 35.78 16 ASN B CA 1
ATOM 1575 C C . ASN B 1 16 ? 23.359 -6.633 8.102 1 35.78 16 ASN B C 1
ATOM 1577 O O . ASN B 1 16 ? 22.688 -6.078 8.969 1 35.78 16 ASN B O 1
ATOM 1581 N N . THR B 1 17 ? 24.062 -5.781 7.445 1 42.09 17 THR B N 1
ATOM 1582 C CA . THR B 1 17 ? 23.484 -4.496 7.043 1 42.09 17 THR B CA 1
ATOM 1583 C C . THR B 1 17 ? 22.078 -4.676 6.488 1 42.09 17 THR B C 1
ATOM 1585 O O . THR B 1 17 ? 21.875 -5.383 5.496 1 42.09 17 THR B O 1
ATOM 1588 N N . LEU B 1 18 ? 21.109 -4.758 7.309 1 45.62 18 LEU B N 1
ATOM 1589 C CA . LEU B 1 18 ? 19.75 -4.676 6.805 1 45.62 18 LEU B CA 1
ATOM 1590 C C . LEU B 1 18 ? 19.656 -3.707 5.633 1 45.62 18 LEU B C 1
ATOM 1592 O O . LEU B 1 18 ? 19.984 -2.523 5.773 1 45.62 18 LEU B O 1
ATOM 1596 N N . ARG B 1 19 ? 20.203 -4.238 4.453 1 57.12 19 ARG B N 1
ATOM 1597 C CA . ARG B 1 19 ? 20.125 -3.408 3.254 1 57.12 19 ARG B CA 1
ATOM 1598 C C . ARG B 1 19 ? 18.719 -2.891 3.025 1 57.12 19 ARG B C 1
ATOM 1600 O O . ARG B 1 19 ? 17.734 -3.623 3.213 1 57.12 19 ARG B O 1
ATOM 1607 N N . ALA B 1 20 ? 18.562 -1.649 3.025 1 62.47 20 ALA B N 1
ATOM 1608 C CA . ALA B 1 20 ? 17.312 -0.982 2.656 1 62.47 20 ALA B CA 1
ATOM 1609 C C . ALA B 1 20 ? 16.719 -1.595 1.393 1 62.47 20 ALA B C 1
ATOM 1611 O O . ALA B 1 20 ? 17.453 -2.029 0.5 1 62.47 20 ALA B O 1
ATOM 1612 N N . ASP B 1 21 ? 15.352 -1.809 1.449 1 79.06 21 ASP B N 1
ATOM 1613 C CA . ASP B 1 21 ? 14.586 -2.293 0.304 1 79.06 21 ASP B CA 1
ATOM 1614 C C . ASP B 1 21 ? 14.672 -1.314 -0.865 1 79.06 21 ASP B C 1
ATOM 1616 O O . ASP B 1 21 ? 14.898 -0.118 -0.666 1 79.06 21 ASP B O 1
ATOM 1620 N N . GLU B 1 22 ? 14.719 -1.872 -2.049 1 85.81 22 GLU B N 1
ATOM 1621 C CA . GLU B 1 22 ? 14.539 -1.032 -3.229 1 85.81 22 GLU B CA 1
ATOM 1622 C C . GLU B 1 22 ? 13.078 -0.661 -3.424 1 85.81 22 GLU B C 1
ATOM 1624 O O . GLU B 1 22 ? 12.188 -1.47 -3.158 1 85.81 22 GLU B O 1
ATOM 1629 N N . ALA B 1 23 ? 12.891 0.541 -3.857 1 90.5 23 ALA B N 1
ATOM 1630 C CA . ALA B 1 23 ? 11.508 0.998 -3.982 1 90.5 23 ALA B CA 1
ATOM 1631 C C . ALA B 1 23 ? 11.359 1.978 -5.145 1 90.5 23 ALA B C 1
ATOM 1633 O O . ALA B 1 23 ? 12.344 2.545 -5.617 1 90.5 23 ALA B O 1
ATOM 1634 N N . TYR B 1 24 ? 10.148 2.104 -5.602 1 90.38 24 TYR B N 1
ATOM 1635 C CA . TYR B 1 24 ? 9.789 2.99 -6.703 1 90.38 24 TYR B CA 1
ATOM 1636 C C . TYR B 1 24 ? 8.367 3.512 -6.543 1 90.38 24 TYR B C 1
ATOM 1638 O O . TYR B 1 24 ? 7.469 2.768 -6.145 1 90.38 24 TYR B O 1
ATOM 1646 N N . GLN B 1 25 ? 8.195 4.809 -6.754 1 93.12 25 GLN B N 1
ATOM 1647 C CA . GLN B 1 25 ? 6.879 5.445 -6.754 1 93.12 25 GLN B CA 1
ATOM 1648 C C . GLN B 1 25 ? 6.652 6.23 -8.039 1 93.12 25 GLN B C 1
ATOM 1650 O O . GLN B 1 25 ? 7.562 6.902 -8.539 1 93.12 25 GLN B O 1
ATOM 1655 N N . TYR B 1 26 ? 5.445 6.074 -8.609 1 91.12 26 TYR B N 1
ATOM 1656 C CA . TYR B 1 26 ? 5.129 6.797 -9.836 1 91.12 26 TYR B CA 1
ATOM 1657 C C . TYR B 1 26 ? 3.625 6.973 -9.992 1 91.12 26 TYR B C 1
ATOM 1659 O O . TYR B 1 26 ? 2.844 6.395 -9.234 1 91.12 26 TYR B O 1
ATOM 1667 N N . ASN B 1 27 ? 3.24 7.84 -10.789 1 92.31 27 ASN B N 1
ATOM 1668 C CA . ASN B 1 27 ? 1.821 8.023 -11.078 1 92.31 27 ASN B CA 1
ATOM 1669 C C . ASN B 1 27 ? 1.533 7.941 -12.57 1 92.31 27 ASN B C 1
ATOM 1671 O O . ASN B 1 27 ? 2.416 8.195 -13.391 1 92.31 27 ASN B O 1
ATOM 1675 N N . ASP B 1 28 ? 0.413 7.469 -12.859 1 92.12 28 ASP B N 1
ATOM 1676 C CA . ASP B 1 28 ? -0.124 7.457 -14.219 1 92.12 28 ASP B CA 1
ATOM 1677 C C . ASP B 1 28 ? -1.568 7.949 -14.242 1 92.12 28 ASP B C 1
ATOM 1679 O O . ASP B 1 28 ? -2.068 8.469 -13.242 1 92.12 28 ASP B O 1
ATOM 1683 N N . LYS B 1 29 ? -2.145 8.023 -15.461 1 90.56 29 LYS B N 1
ATOM 1684 C CA . LYS B 1 29 ? -3.547 8.406 -15.609 1 90.56 29 LYS B CA 1
ATOM 1685 C C . LYS B 1 29 ? -4.426 7.184 -15.859 1 90.56 29 LYS B C 1
ATOM 1687 O O . LYS B 1 29 ? -4.051 6.285 -16.609 1 90.56 29 LYS B O 1
ATOM 1692 N N . GLY B 1 30 ? -5.508 7.156 -15.109 1 87.5 30 GLY B N 1
ATOM 1693 C CA . GLY B 1 30 ? -6.473 6.086 -15.312 1 87.5 30 GLY B CA 1
ATOM 1694 C C . GLY B 1 30 ? -7.395 6.332 -16.484 1 87.5 30 GLY B C 1
ATOM 1695 O O . GLY B 1 30 ? -7.301 7.367 -17.156 1 87.5 30 GLY B O 1
ATOM 1696 N N . CYS B 1 31 ? -8.312 5.359 -16.688 1 80.19 31 CYS B N 1
ATOM 1697 C CA . CYS B 1 31 ? -9.203 5.379 -17.844 1 80.19 31 CYS B CA 1
ATOM 1698 C C . CYS B 1 31 ? -10.188 6.539 -17.75 1 80.19 31 CYS B C 1
ATOM 1700 O O . CYS B 1 31 ? -10.656 7.043 -18.781 1 80.19 31 CYS B O 1
ATOM 1702 N N . ASN B 1 32 ? -10.469 6.988 -16.594 1 82.44 32 ASN B N 1
ATOM 1703 C CA . ASN B 1 32 ? -11.406 8.094 -16.406 1 82.44 32 ASN B CA 1
ATOM 1704 C C . ASN B 1 32 ? -10.68 9.406 -16.141 1 82.44 32 ASN B C 1
ATOM 1706 O O . ASN B 1 32 ? -11.273 10.359 -15.633 1 82.44 32 ASN B O 1
ATOM 1710 N N . GLY B 1 33 ? -9.359 9.367 -16.344 1 84.88 33 GLY B N 1
ATOM 1711 C CA . GLY B 1 33 ? -8.586 10.586 -16.156 1 84.88 33 GLY B CA 1
ATOM 1712 C C . GLY B 1 33 ? -8.117 10.773 -14.719 1 84.88 33 GLY B C 1
ATOM 1713 O O . GLY B 1 33 ? -7.477 11.781 -14.398 1 84.88 33 GLY B O 1
ATOM 1714 N N . GLU B 1 34 ? -8.492 9.852 -13.844 1 90.06 34 GLU B N 1
ATOM 1715 C CA . GLU B 1 34 ? -8.062 9.977 -12.453 1 90.06 34 GLU B CA 1
ATOM 1716 C C . GLU B 1 34 ? -6.57 9.711 -12.305 1 90.06 34 GLU B C 1
ATOM 1718 O O . GLU B 1 34 ? -5.965 9.055 -13.164 1 90.06 34 GLU B O 1
ATOM 1723 N N . THR B 1 35 ? -5.992 10.305 -11.367 1 94.38 35 THR B N 1
ATOM 1724 C CA . THR B 1 35 ? -4.602 10 -11.039 1 94.38 35 THR B CA 1
ATOM 1725 C C . THR B 1 35 ? -4.488 8.641 -10.367 1 94.38 35 THR B C 1
ATOM 1727 O O . THR B 1 35 ? -5.215 8.352 -9.414 1 94.38 35 THR B O 1
ATOM 1730 N N . VAL B 1 36 ? -3.713 7.793 -10.945 1 96.19 36 VAL B N 1
ATOM 1731 C CA . VAL B 1 36 ? -3.393 6.504 -10.344 1 96.19 36 VAL B CA 1
ATOM 1732 C C . VAL B 1 36 ? -1.97 6.535 -9.789 1 96.19 36 VAL B C 1
ATOM 1734 O O . VAL B 1 36 ? -1.021 6.855 -10.508 1 96.19 36 VAL B O 1
ATOM 1737 N N . TYR B 1 37 ? -1.81 6.281 -8.531 1 97.31 37 TYR B N 1
ATOM 1738 C CA . TYR B 1 37 ? -0.505 6.32 -7.879 1 97.31 37 TYR B CA 1
ATOM 1739 C C . TYR B 1 37 ? -0.028 4.914 -7.527 1 97.31 37 TYR B C 1
ATOM 1741 O O . TYR B 1 37 ? -0.824 4.066 -7.117 1 97.31 37 TYR B O 1
ATOM 1749 N N . HIS B 1 38 ? 1.257 4.691 -7.742 1 95.69 38 HIS B N 1
ATOM 1750 C CA . HIS B 1 38 ? 1.828 3.357 -7.578 1 95.69 38 HIS B CA 1
ATOM 1751 C C . HIS B 1 38 ? 3.027 3.387 -6.637 1 95.69 38 HIS B C 1
ATOM 1753 O O . HIS B 1 38 ? 3.85 4.305 -6.699 1 95.69 38 HIS B O 1
ATOM 1759 N N . THR B 1 39 ? 3.096 2.406 -5.758 1 96.5 39 THR B N 1
ATOM 1760 C CA . THR B 1 39 ? 4.34 2.16 -5.039 1 96.5 39 THR B CA 1
ATOM 1761 C C . THR B 1 39 ? 4.781 0.707 -5.199 1 96.5 39 THR B C 1
ATOM 1763 O O . THR B 1 39 ? 3.941 -0.192 -5.305 1 96.5 39 THR B O 1
ATOM 1766 N N . VAL B 1 40 ? 6.09 0.514 -5.215 1 95.31 40 VAL B N 1
ATOM 1767 C CA . VAL B 1 40 ? 6.711 -0.804 -5.273 1 95.31 40 VAL B CA 1
ATOM 1768 C C . VAL B 1 40 ? 7.809 -0.907 -4.215 1 95.31 40 VAL B C 1
ATOM 1770 O O . VAL B 1 40 ? 8.641 -0.007 -4.082 1 95.31 40 VAL B O 1
ATOM 1773 N N . ASN B 1 41 ? 7.77 -1.96 -3.441 1 95.31 41 ASN B N 1
ATOM 1774 C CA . ASN B 1 41 ? 8.812 -2.309 -2.48 1 95.31 41 ASN B CA 1
ATOM 1775 C C . ASN B 1 41 ? 9.438 -3.662 -2.797 1 95.31 41 ASN B C 1
ATOM 1777 O O . ASN B 1 41 ? 8.727 -4.66 -2.949 1 95.31 41 ASN B O 1
ATOM 1781 N N . ILE B 1 42 ? 10.703 -3.645 -2.887 1 94.06 42 ILE B N 1
ATOM 1782 C CA . ILE B 1 42 ? 11.406 -4.895 -3.143 1 94.06 42 ILE B CA 1
ATOM 1783 C C . ILE B 1 42 ? 12.336 -5.219 -1.971 1 94.06 42 ILE B C 1
ATOM 1785 O O . ILE B 1 42 ? 13.273 -4.473 -1.691 1 94.06 42 ILE B O 1
ATOM 1789 N N . ASN B 1 43 ? 12.031 -6.242 -1.279 1 92.94 43 ASN B N 1
ATOM 1790 C CA . ASN B 1 43 ? 12.906 -6.762 -0.235 1 92.94 43 ASN B CA 1
ATOM 1791 C C . ASN B 1 43 ? 13.719 -7.957 -0.728 1 92.94 43 ASN B C 1
ATOM 1793 O O . ASN B 1 43 ? 13.219 -9.086 -0.758 1 92.94 43 ASN B O 1
ATOM 1797 N N . LYS B 1 44 ? 14.945 -7.73 -0.972 1 88.75 44 LYS B N 1
ATOM 1798 C CA . LYS B 1 44 ? 15.797 -8.75 -1.575 1 88.75 44 LYS B CA 1
ATOM 1799 C C . LYS B 1 44 ? 16.203 -9.805 -0.546 1 88.75 44 LYS B C 1
ATOM 1801 O O . LYS B 1 44 ? 16.516 -10.945 -0.903 1 88.75 44 LYS B O 1
ATOM 1806 N N . GLU B 1 45 ? 16.234 -9.391 0.658 1 87.25 45 GLU B N 1
ATOM 1807 C CA . GLU B 1 45 ? 16.656 -10.312 1.705 1 87.25 45 GLU B CA 1
ATOM 1808 C C . GLU B 1 45 ? 15.672 -11.477 1.848 1 87.25 45 GLU B C 1
ATOM 1810 O O . GLU B 1 45 ? 16.078 -12.617 2.068 1 87.25 45 GLU B O 1
ATOM 1815 N N . VAL B 1 46 ? 14.438 -11.117 1.643 1 90.75 46 VAL B N 1
ATOM 1816 C CA . VAL B 1 46 ? 13.453 -12.172 1.852 1 90.75 46 VAL B CA 1
ATOM 1817 C C . VAL B 1 46 ? 12.758 -12.492 0.531 1 90.75 46 VAL B C 1
ATOM 1819 O O . VAL B 1 46 ? 11.812 -13.289 0.499 1 90.75 46 VAL B O 1
ATOM 1822 N N . ASN B 1 47 ? 13.117 -11.898 -0.574 1 94.5 47 ASN B N 1
ATOM 1823 C CA . ASN B 1 47 ? 12.648 -12.148 -1.933 1 94.5 47 ASN B CA 1
ATOM 1824 C C . ASN B 1 47 ? 11.148 -11.867 -2.068 1 94.5 47 ASN B C 1
ATOM 1826 O O . ASN B 1 47 ? 10.406 -12.695 -2.588 1 94.5 47 ASN B O 1
ATOM 1830 N N . ILE B 1 48 ? 10.766 -10.695 -1.637 1 96.69 48 ILE B N 1
ATOM 1831 C CA . ILE B 1 48 ? 9.367 -10.281 -1.671 1 96.69 48 ILE B CA 1
ATOM 1832 C C . ILE B 1 48 ? 9.242 -8.945 -2.398 1 96.69 48 ILE B C 1
ATOM 1834 O O . ILE B 1 48 ? 10.039 -8.031 -2.176 1 96.69 48 ILE B O 1
ATOM 1838 N N . VAL B 1 49 ? 8.305 -8.875 -3.307 1 96.88 49 VAL B N 1
ATOM 1839 C CA . VAL B 1 49 ? 7.91 -7.609 -3.92 1 96.88 49 VAL B CA 1
ATOM 1840 C C . VAL B 1 49 ? 6.48 -7.262 -3.506 1 96.88 49 VAL B C 1
ATOM 1842 O O . VAL B 1 49 ? 5.586 -8.102 -3.574 1 96.88 49 VAL B O 1
ATOM 1845 N N . VAL B 1 50 ? 6.242 -6.074 -3.023 1 97.88 50 VAL B N 1
ATOM 1846 C CA . VAL B 1 50 ? 4.91 -5.59 -2.67 1 97.88 50 VAL B CA 1
ATOM 1847 C C . VAL B 1 50 ? 4.516 -4.438 -3.592 1 97.88 50 VAL B C 1
ATOM 1849 O O . VAL B 1 50 ? 5.273 -3.482 -3.758 1 97.88 50 VAL B O 1
ATOM 1852 N N . PHE B 1 51 ? 3.352 -4.539 -4.191 1 97.56 51 PHE B N 1
ATOM 1853 C CA . PHE B 1 51 ? 2.803 -3.525 -5.082 1 97.56 51 PHE B CA 1
ATOM 1854 C C . PHE B 1 51 ? 1.566 -2.879 -4.469 1 97.56 51 PHE B C 1
ATOM 1856 O O . PHE B 1 51 ? 0.718 -3.568 -3.896 1 97.56 51 PHE B O 1
ATOM 1863 N N . ASN B 1 52 ? 1.452 -1.636 -4.582 1 98.25 52 ASN B N 1
ATOM 1864 C CA . ASN B 1 52 ? 0.238 -0.91 -4.223 1 98.25 52 ASN B CA 1
ATOM 1865 C C . ASN B 1 52 ? -0.228 -0.003 -5.359 1 98.25 52 ASN B C 1
ATOM 1867 O O . ASN B 1 52 ? 0.569 0.743 -5.93 1 98.25 52 ASN B O 1
ATOM 1871 N N . ILE B 1 53 ? -1.442 -0.093 -5.656 1 97.56 53 ILE B N 1
ATOM 1872 C CA . ILE B 1 53 ? -2.104 0.77 -6.629 1 97.56 53 ILE B CA 1
ATOM 1873 C C . ILE B 1 53 ? -3.211 1.567 -5.941 1 97.56 53 ILE B C 1
ATOM 1875 O O . ILE B 1 53 ? -4.133 0.989 -5.363 1 97.56 53 ILE B O 1
ATOM 1879 N N . TYR B 1 54 ? -3.055 2.82 -5.98 1 97.88 54 TYR B N 1
ATOM 1880 C CA . TYR B 1 54 ? -4.047 3.703 -5.375 1 97.88 54 TYR B CA 1
ATOM 1881 C C . TYR B 1 54 ? -4.883 4.395 -6.445 1 97.88 54 TYR B C 1
ATOM 1883 O O . TYR B 1 54 ? -4.371 5.219 -7.207 1 97.88 54 TYR B O 1
ATOM 1891 N N . SER B 1 55 ? -6.109 4.078 -6.473 1 95.38 55 SER B N 1
ATOM 1892 C CA . SER B 1 55 ? -7.066 4.633 -7.43 1 95.38 55 SER B CA 1
ATOM 1893 C C . SER B 1 55 ? -8.484 4.605 -6.867 1 95.38 55 SER B C 1
ATOM 1895 O O . SER B 1 55 ? -9.398 4.086 -7.508 1 95.38 55 SER B O 1
ATOM 1897 N N . GLY B 1 56 ? -8.586 5.16 -5.637 1 92.56 56 GLY B N 1
ATOM 1898 C CA . GLY B 1 56 ? -9.883 5.176 -4.984 1 92.56 56 GLY B CA 1
ATOM 1899 C C . GLY B 1 56 ? -10.422 3.787 -4.688 1 92.56 56 GLY B C 1
ATOM 1900 O O . GLY B 1 56 ? -9.75 2.982 -4.039 1 92.56 56 GLY B O 1
ATOM 1901 N N . LYS B 1 57 ? -11.633 3.516 -5.266 1 93.62 57 LYS B N 1
ATOM 1902 C CA . LYS B 1 57 ? -12.297 2.248 -4.984 1 93.62 57 LYS B CA 1
ATOM 1903 C C . LYS B 1 57 ? -11.641 1.099 -5.738 1 93.62 57 LYS B C 1
ATOM 1905 O O . LYS B 1 57 ? -11.898 -0.071 -5.449 1 93.62 57 LYS B O 1
ATOM 1910 N N . GLN B 1 58 ? -10.766 1.379 -6.676 1 92.88 58 GLN B N 1
ATOM 1911 C CA . GLN B 1 58 ? -10.047 0.356 -7.43 1 92.88 58 GLN B CA 1
ATOM 1912 C C . GLN B 1 58 ? -8.68 0.085 -6.82 1 92.88 58 GLN B C 1
ATOM 1914 O O . GLN B 1 58 ? -7.859 -0.623 -7.41 1 92.88 58 GLN B O 1
ATOM 1919 N N . THR B 1 59 ? -8.477 0.643 -5.676 1 96.75 59 THR B N 1
ATOM 1920 C CA . THR B 1 59 ? -7.215 0.405 -4.98 1 96.75 59 THR B CA 1
ATOM 1921 C C . THR B 1 59 ? -6.977 -1.09 -4.789 1 96.75 59 THR B C 1
ATOM 1923 O O . THR B 1 59 ? -7.898 -1.829 -4.438 1 96.75 59 THR B O 1
ATOM 1926 N N . SER B 1 60 ? -5.777 -1.521 -5.047 1 96.94 60 SER B N 1
ATOM 1927 C CA . SER B 1 60 ? -5.406 -2.93 -4.938 1 96.94 60 SER B CA 1
ATOM 1928 C C . SER B 1 60 ? -3.971 -3.086 -4.445 1 96.94 60 SER B C 1
ATOM 1930 O O . SER B 1 60 ? -3.133 -2.211 -4.676 1 96.94 60 SER B O 1
ATOM 1932 N N . ASN B 1 61 ? -3.709 -4.145 -3.779 1 98.31 61 ASN B N 1
ATOM 1933 C CA . ASN B 1 61 ? -2.395 -4.516 -3.266 1 98.31 61 ASN B CA 1
ATOM 1934 C C . ASN B 1 61 ? -1.987 -5.914 -3.719 1 98.31 61 ASN B C 1
ATOM 1936 O O . ASN B 1 61 ? -2.834 -6.801 -3.846 1 98.31 61 ASN B O 1
ATOM 1940 N N . ALA B 1 62 ? -0.724 -6.066 -3.934 1 98.56 62 ALA B N 1
ATOM 1941 C CA . ALA B 1 62 ? -0.26 -7.395 -4.316 1 98.56 62 ALA B CA 1
ATOM 1942 C C . ALA B 1 62 ? 1.066 -7.73 -3.641 1 98.56 62 ALA B C 1
ATOM 1944 O O . ALA B 1 62 ? 1.878 -6.84 -3.377 1 98.56 62 ALA B O 1
ATOM 1945 N N . VAL B 1 63 ? 1.255 -8.945 -3.359 1 98.56 63 VAL B N 1
ATOM 1946 C CA . VAL B 1 63 ? 2.508 -9.5 -2.859 1 98.56 63 VAL B CA 1
ATOM 1947 C C . VAL B 1 63 ? 2.996 -10.602 -3.799 1 98.56 63 VAL B C 1
ATOM 1949 O O . VAL B 1 63 ? 2.27 -11.562 -4.074 1 98.56 63 VAL B O 1
ATOM 1952 N N . PHE B 1 64 ? 4.152 -10.398 -4.352 1 98.06 64 PHE B N 1
ATOM 1953 C CA . PHE B 1 64 ? 4.875 -11.469 -5.035 1 98.06 64 PHE B CA 1
ATOM 1954 C C . PHE B 1 64 ? 5.93 -12.078 -4.121 1 98.06 64 PHE B C 1
ATOM 1956 O O . PHE B 1 64 ? 6.957 -11.453 -3.846 1 98.06 64 PHE B O 1
ATOM 1963 N N . ASP B 1 65 ? 5.668 -13.25 -3.602 1 97.94 65 ASP B N 1
ATOM 1964 C CA . ASP B 1 65 ? 6.562 -13.977 -2.707 1 97.94 65 ASP B CA 1
ATOM 1965 C C . ASP B 1 65 ? 7.348 -15.047 -3.467 1 97.94 65 ASP B C 1
ATOM 1967 O O . ASP B 1 65 ? 6.859 -16.156 -3.672 1 97.94 65 ASP B O 1
ATOM 1971 N N . TYR B 1 66 ? 8.602 -14.758 -3.779 1 96.81 66 TYR B N 1
ATOM 1972 C CA . TYR B 1 66 ? 9.422 -15.633 -4.613 1 96.81 66 TYR B CA 1
ATOM 1973 C C . TYR B 1 66 ? 9.992 -16.781 -3.797 1 96.81 66 TYR B C 1
ATOM 1975 O O . TYR B 1 66 ? 10.461 -17.781 -4.355 1 96.81 66 TYR B O 1
ATOM 1983 N N . ARG B 1 67 ? 10 -16.641 -2.521 1 95.81 67 ARG B N 1
ATOM 1984 C CA . ARG B 1 67 ? 10.469 -17.734 -1.669 1 95.81 67 ARG B CA 1
ATOM 1985 C C . ARG B 1 67 ? 9.516 -18.922 -1.732 1 95.81 67 ARG B C 1
ATOM 1987 O O . ARG B 1 67 ? 9.961 -20.078 -1.778 1 95.81 67 ARG B O 1
ATOM 1994 N N . GLN B 1 68 ? 8.305 -18.625 -1.776 1 97.38 68 GLN B N 1
ATOM 1995 C CA . GLN B 1 68 ? 7.312 -19.688 -1.769 1 97.38 68 GLN B CA 1
ATOM 1996 C C . GLN B 1 68 ? 6.641 -19.828 -3.131 1 97.38 68 GLN B C 1
ATOM 1998 O O . GLN B 1 68 ? 5.754 -20.672 -3.311 1 97.38 68 GLN B O 1
ATOM 2003 N N . ASN B 1 69 ? 7.004 -19 -4.047 1 97.38 69 ASN B N 1
ATOM 2004 C CA . ASN B 1 69 ? 6.434 -19 -5.391 1 97.38 69 ASN B CA 1
ATOM 2005 C C . ASN B 1 69 ? 4.926 -18.781 -5.359 1 97.38 69 ASN B C 1
ATOM 2007 O O . ASN B 1 69 ? 4.172 -19.531 -5.984 1 97.38 69 ASN B O 1
ATOM 2011 N N . ILE B 1 70 ? 4.523 -17.766 -4.609 1 97.94 70 ILE B N 1
ATOM 2012 C CA . ILE B 1 70 ? 3.115 -17.438 -4.402 1 97.94 70 ILE B CA 1
ATOM 2013 C C . ILE B 1 70 ? 2.859 -15.977 -4.754 1 97.94 70 ILE B C 1
ATOM 2015 O O . ILE B 1 70 ? 3.674 -15.102 -4.438 1 97.94 70 ILE B O 1
ATOM 2019 N N . ILE B 1 71 ? 1.732 -15.758 -5.426 1 98.12 71 ILE B N 1
ATOM 2020 C CA . ILE B 1 71 ? 1.216 -14.414 -5.664 1 98.12 71 ILE B CA 1
ATOM 2021 C C . ILE B 1 71 ? -0.068 -14.211 -4.867 1 98.12 71 ILE B C 1
ATOM 2023 O O . ILE B 1 71 ? -0.929 -15.094 -4.816 1 98.12 71 ILE B O 1
ATOM 2027 N N . ALA B 1 72 ? -0.18 -13.125 -4.246 1 98.62 72 ALA B N 1
ATOM 2028 C CA . ALA B 1 72 ? -1.406 -12.742 -3.551 1 98.62 72 ALA B CA 1
ATOM 2029 C C . ALA B 1 72 ? -1.904 -11.375 -4.016 1 98.62 72 ALA B C 1
ATOM 2031 O O . ALA B 1 72 ? -1.116 -10.445 -4.168 1 98.62 72 ALA B O 1
ATOM 2032 N N . TYR B 1 73 ? -3.178 -11.25 -4.297 1 98 73 TYR B N 1
ATOM 2033 C CA . TYR B 1 73 ? -3.863 -10.023 -4.691 1 98 73 TYR B CA 1
ATOM 2034 C C . TYR B 1 73 ? -4.965 -9.672 -3.697 1 98 73 TYR B C 1
ATOM 2036 O O . TYR B 1 73 ? -5.758 -10.539 -3.311 1 98 73 TYR B O 1
ATOM 2044 N N . HIS B 1 74 ? -5.004 -8.469 -3.25 1 98.5 74 HIS B N 1
ATOM 2045 C CA . HIS B 1 74 ? -6.035 -7.984 -2.342 1 98.5 74 HIS B CA 1
ATOM 2046 C C . HIS B 1 74 ? -6.766 -6.781 -2.932 1 98.5 74 HIS B C 1
ATOM 2048 O O . HIS B 1 74 ? -6.133 -5.816 -3.359 1 98.5 74 HIS B O 1
ATOM 2054 N N . MET B 1 75 ? -8.047 -6.871 -3.023 1 96.81 75 MET B N 1
ATOM 2055 C CA . MET B 1 75 ? -8.93 -5.789 -3.449 1 96.81 75 MET B CA 1
ATOM 2056 C C . MET B 1 75 ? -9.898 -5.406 -2.338 1 96.81 75 MET B C 1
ATOM 2058 O O . MET B 1 75 ? -11 -5.945 -2.26 1 96.81 75 MET B O 1
ATOM 2062 N N . PRO B 1 76 ? -9.523 -4.414 -1.56 1 97.88 76 PRO B N 1
ATOM 2063 C CA . PRO B 1 76 ? -10.25 -4.152 -0.315 1 97.88 76 PRO B CA 1
ATOM 2064 C C . PRO B 1 76 ? -11.711 -3.777 -0.552 1 97.88 76 PRO B C 1
ATOM 2066 O O . PRO B 1 76 ? -12.586 -4.18 0.217 1 97.88 76 PRO B O 1
ATOM 2069 N N . TYR B 1 77 ? -12.07 -3.039 -1.538 1 95.94 77 TYR B N 1
ATOM 2070 C CA . TYR B 1 77 ? -13.438 -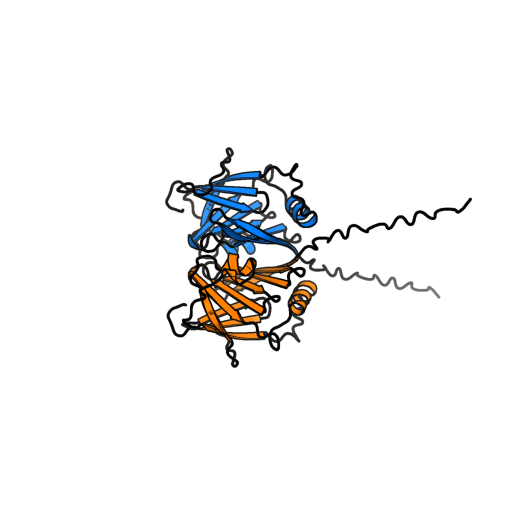2.592 -1.743 1 95.94 77 TYR B CA 1
ATOM 2071 C C . TYR B 1 77 ? -14.312 -3.732 -2.248 1 95.94 77 TYR B C 1
ATOM 2073 O O . TYR B 1 77 ? -15.547 -3.645 -2.203 1 95.94 77 TYR B O 1
ATOM 2081 N N . ARG B 1 78 ? -13.688 -4.77 -2.684 1 94.25 78 ARG B N 1
ATOM 2082 C CA . ARG B 1 78 ? -14.422 -5.98 -3.031 1 94.25 78 ARG B CA 1
ATOM 2083 C C . ARG B 1 78 ? -14.445 -6.961 -1.864 1 94.25 78 ARG B C 1
ATOM 2085 O O . ARG B 1 78 ? -15.219 -7.918 -1.866 1 94.25 78 ARG B O 1
ATOM 2092 N N . GLY B 1 79 ? -13.531 -6.766 -0.918 1 96.62 79 GLY B N 1
ATOM 2093 C CA . GLY B 1 79 ? -13.484 -7.602 0.271 1 96.62 79 GLY B CA 1
ATOM 2094 C C . GLY B 1 79 ? -12.961 -8.992 -0.002 1 96.62 79 GLY B C 1
ATOM 2095 O O . GLY B 1 79 ? -13.438 -9.969 0.582 1 96.62 79 GLY B O 1
ATOM 2096 N N . ILE B 1 80 ? -11.992 -9.023 -0.93 1 97 80 ILE B N 1
ATOM 2097 C CA . ILE B 1 80 ? -11.539 -10.359 -1.277 1 97 80 ILE B CA 1
ATOM 2098 C C . ILE B 1 80 ? -10.016 -10.375 -1.4 1 97 80 ILE B C 1
ATOM 2100 O O . ILE B 1 80 ? -9.398 -9.336 -1.645 1 97 80 ILE B O 1
ATOM 2104 N N . CYS B 1 81 ? -9.531 -11.586 -1.247 1 98.25 81 CYS B N 1
ATOM 2105 C CA . CYS B 1 81 ? -8.141 -11.914 -1.556 1 98.25 81 CYS B CA 1
ATOM 2106 C C . CYS B 1 81 ? -8.062 -13.086 -2.523 1 98.25 81 CYS B C 1
ATOM 2108 O O . CYS B 1 81 ? -8.922 -13.969 -2.51 1 98.25 81 CYS B O 1
ATOM 2110 N N . ILE B 1 82 ? -7.074 -13.031 -3.398 1 98.44 82 ILE B N 1
ATOM 2111 C CA . ILE B 1 82 ? -6.84 -14.094 -4.363 1 98.44 82 ILE B CA 1
ATOM 2112 C C . ILE B 1 82 ? -5.387 -14.562 -4.27 1 98.44 82 ILE B C 1
ATOM 2114 O O . ILE B 1 82 ? -4.469 -13.742 -4.207 1 98.44 82 ILE B O 1
ATOM 2118 N N . ILE B 1 83 ? -5.184 -15.836 -4.207 1 98.75 83 ILE B N 1
ATOM 2119 C CA . ILE B 1 83 ? -3.84 -16.406 -4.16 1 98.75 83 ILE B CA 1
ATOM 2120 C C . ILE B 1 83 ? -3.641 -17.359 -5.332 1 98.75 83 ILE B C 1
ATOM 2122 O O . ILE B 1 83 ? -4.539 -18.141 -5.668 1 98.75 83 ILE B O 1
ATOM 2126 N N . ALA B 1 84 ? -2.496 -17.297 -5.953 1 98.31 84 ALA B N 1
ATOM 2127 C CA . ALA B 1 84 ? -2.133 -18.188 -7.043 1 98.31 84 ALA B CA 1
ATOM 2128 C C . ALA B 1 84 ? -0.678 -18.641 -6.926 1 98.31 84 ALA B C 1
ATOM 2130 O O . ALA B 1 84 ? 0.143 -17.938 -6.324 1 98.31 84 ALA B O 1
ATOM 2131 N N . HIS B 1 85 ? -0.396 -19.781 -7.445 1 97.06 85 HIS B N 1
ATOM 2132 C CA . HIS B 1 85 ? 0.995 -20.203 -7.582 1 97.06 85 HIS B CA 1
ATOM 2133 C C . HIS B 1 85 ? 1.682 -19.469 -8.727 1 97.06 85 HIS B C 1
ATOM 2135 O O . HIS B 1 85 ? 1.093 -19.297 -9.797 1 97.06 85 HIS B O 1
ATOM 2141 N N . MET B 1 86 ? 2.889 -19.125 -8.484 1 95.31 86 MET B N 1
ATOM 2142 C CA . MET B 1 86 ? 3.729 -18.5 -9.5 1 95.31 86 MET B CA 1
ATOM 2143 C C . MET B 1 86 ? 4.387 -19.562 -10.391 1 95.31 86 MET B C 1
ATOM 2145 O O . MET B 1 86 ? 5.082 -20.453 -9.891 1 95.31 86 MET B O 1
ATOM 2149 N N . ASP B 1 87 ? 4.164 -19.453 -11.641 1 91.75 87 ASP B N 1
ATOM 2150 C CA . ASP B 1 87 ? 4.91 -20.312 -12.555 1 91.75 87 ASP B CA 1
ATOM 2151 C C . ASP B 1 87 ? 6.32 -19.766 -12.781 1 91.75 87 ASP B C 1
ATOM 2153 O O . ASP B 1 87 ? 6.535 -18.922 -13.656 1 91.75 87 ASP B O 1
ATOM 2157 N N . ILE B 1 88 ? 7.246 -20.281 -12.133 1 88.38 88 ILE B N 1
ATOM 2158 C CA . ILE B 1 88 ? 8.594 -19.734 -12.07 1 88.38 88 ILE B CA 1
ATOM 2159 C C . ILE B 1 88 ? 9.242 -19.797 -13.453 1 88.38 88 ILE B C 1
ATOM 2161 O O . ILE B 1 88 ? 10.086 -18.969 -13.781 1 88.38 88 ILE B O 1
ATOM 2165 N N . ALA B 1 89 ? 8.867 -20.719 -14.258 1 87.5 89 ALA B N 1
ATOM 2166 C CA . ALA B 1 89 ? 9.438 -20.859 -15.594 1 87.5 89 ALA B CA 1
ATOM 2167 C C . ALA B 1 89 ? 8.984 -19.734 -16.516 1 87.5 89 ALA B C 1
ATOM 2169 O O . ALA B 1 89 ? 9.695 -19.359 -17.453 1 87.5 89 ALA B O 1
ATOM 2170 N N . ASN B 1 90 ? 7.855 -19.094 -16.203 1 88.12 90 ASN B N 1
ATOM 2171 C CA . ASN B 1 90 ? 7.266 -18.141 -17.141 1 88.12 90 ASN B CA 1
ATOM 2172 C C . ASN B 1 90 ? 6.938 -16.812 -16.469 1 88.12 90 ASN B C 1
ATOM 2174 O O . ASN B 1 90 ? 6.27 -15.969 -17.047 1 88.12 90 ASN B O 1
ATOM 2178 N N . PHE B 1 91 ? 7.25 -16.656 -15.234 1 91.69 91 PHE B N 1
ATOM 2179 C CA . PHE B 1 91 ? 7.016 -15.406 -14.508 1 91.69 91 PHE B CA 1
ATOM 2180 C C . PHE B 1 91 ? 8.305 -14.609 -14.375 1 91.69 91 PHE B C 1
ATOM 2182 O O . PHE B 1 91 ? 9.375 -15.18 -14.18 1 91.69 91 PHE B O 1
ATOM 2189 N N . PRO B 1 92 ? 8.234 -13.305 -14.523 1 91.06 92 PRO B N 1
ATOM 2190 C CA . PRO B 1 92 ? 9.453 -12.508 -14.375 1 91.06 92 PRO B CA 1
ATOM 2191 C C . PRO B 1 92 ? 10.117 -12.695 -13.008 1 91.06 92 PRO B C 1
ATOM 2193 O O . PRO B 1 92 ? 9.438 -12.695 -11.984 1 91.06 92 PRO B O 1
ATOM 2196 N N . GLY B 1 93 ? 11.406 -12.875 -13.023 1 91.25 93 GLY B N 1
ATOM 2197 C CA . GLY B 1 93 ? 12.133 -12.984 -11.773 1 91.25 93 GLY B CA 1
ATOM 2198 C C . GLY B 1 93 ? 12.25 -11.664 -11.031 1 91.25 93 GLY B C 1
ATOM 2199 O O . GLY B 1 93 ? 11.945 -10.609 -11.594 1 91.25 93 GLY B O 1
ATOM 2200 N N . LEU B 1 94 ? 12.656 -11.828 -9.812 1 90.75 94 LEU B N 1
ATOM 2201 C CA . LEU B 1 94 ? 12.789 -10.664 -8.945 1 90.75 94 LEU B CA 1
ATOM 2202 C C . LEU B 1 94 ? 13.727 -9.633 -9.555 1 90.75 94 LEU B C 1
ATOM 2204 O O . LEU B 1 94 ? 13.492 -8.43 -9.445 1 90.75 94 LEU B O 1
ATOM 2208 N N . GLY B 1 95 ? 14.773 -10.062 -10.211 1 88.19 95 GLY B N 1
ATOM 2209 C CA . GLY B 1 95 ? 15.797 -9.195 -10.773 1 88.19 95 GLY B CA 1
ATOM 2210 C C . GLY B 1 95 ? 15.266 -8.25 -11.836 1 88.19 95 GLY B C 1
ATOM 2211 O O . GLY B 1 95 ? 15.797 -7.152 -12.023 1 88.19 95 GLY B O 1
ATOM 2212 N N . ILE B 1 96 ? 14.266 -8.664 -12.5 1 87.25 96 ILE B N 1
ATOM 2213 C CA . ILE B 1 96 ? 13.711 -7.84 -13.57 1 87.25 96 ILE B CA 1
ATOM 2214 C C . ILE B 1 96 ? 13.07 -6.586 -12.977 1 87.25 96 ILE B C 1
ATOM 2216 O O . ILE B 1 96 ? 13.172 -5.5 -13.547 1 87.25 96 ILE B O 1
ATOM 2220 N N . PHE B 1 97 ? 12.359 -6.672 -11.82 1 87.56 97 PHE B N 1
ATOM 2221 C CA . PHE B 1 97 ? 11.742 -5.535 -11.156 1 87.56 97 PHE B CA 1
ATOM 2222 C C . PHE B 1 97 ? 12.797 -4.555 -10.664 1 87.56 97 PHE B C 1
ATOM 2224 O O . PHE B 1 97 ? 12.625 -3.338 -10.797 1 87.56 97 PHE B O 1
ATOM 2231 N N . GLU B 1 98 ? 13.844 -5.066 -10.203 1 86.12 98 GLU B N 1
ATOM 2232 C CA . GLU B 1 98 ? 14.961 -4.246 -9.75 1 86.12 98 GLU B CA 1
ATOM 2233 C C . GLU B 1 98 ? 15.531 -3.418 -10.898 1 86.12 98 GLU B C 1
ATOM 2235 O O . GLU B 1 98 ? 15.75 -2.213 -10.75 1 86.12 98 GLU B O 1
ATOM 2240 N N . ARG B 1 99 ? 15.75 -4.102 -11.953 1 84.06 99 ARG B N 1
ATOM 2241 C CA . ARG B 1 99 ? 16.328 -3.424 -13.117 1 84.06 99 ARG B CA 1
ATOM 2242 C C . ARG B 1 99 ? 15.391 -2.334 -13.625 1 84.06 99 ARG B C 1
ATOM 2244 O O . ARG B 1 99 ? 15.836 -1.249 -14 1 84.06 99 ARG B O 1
ATOM 2251 N N . PHE B 1 100 ? 14.117 -2.609 -13.562 1 80.69 100 PHE B N 1
ATOM 2252 C CA . PHE B 1 100 ? 13.133 -1.616 -13.977 1 80.69 100 PHE B CA 1
ATOM 2253 C C . PHE B 1 100 ? 13.234 -0.363 -13.117 1 80.69 100 PHE B C 1
ATOM 2255 O O . PHE B 1 100 ? 13.227 0.755 -13.641 1 80.69 100 PHE B O 1
ATOM 2262 N N . ILE B 1 101 ? 13.305 -0.548 -11.812 1 80 101 ILE B N 1
ATOM 2263 C CA . ILE B 1 101 ? 13.328 0.565 -10.875 1 80 101 ILE B CA 1
ATOM 2264 C C . ILE B 1 101 ? 14.625 1.36 -11.047 1 80 101 ILE B C 1
ATOM 2266 O O . ILE B 1 101 ? 14.609 2.592 -10.992 1 80 101 ILE B O 1
ATOM 2270 N N . GLN B 1 102 ? 15.734 0.716 -11.328 1 76.88 102 GLN B N 1
ATOM 2271 C CA . GLN B 1 102 ? 17.047 1.356 -11.422 1 76.88 102 GLN B CA 1
ATOM 2272 C C . GLN B 1 102 ? 17.188 2.125 -12.734 1 76.88 102 GLN B C 1
ATOM 2274 O O . GLN B 1 102 ? 17.797 3.193 -12.766 1 76.88 102 GLN B O 1
ATOM 2279 N N . THR B 1 103 ? 16.562 1.702 -13.727 1 73.06 103 THR B N 1
ATOM 2280 C CA . THR B 1 103 ? 16.859 2.289 -15.031 1 73.06 103 THR B CA 1
ATOM 2281 C C . THR B 1 103 ? 15.664 3.082 -15.547 1 73.06 103 THR B C 1
ATOM 2283 O O . THR B 1 103 ? 15.797 3.865 -16.484 1 73.06 103 THR B O 1
ATOM 2286 N N . HIS B 1 104 ? 14.734 3.191 -14.758 1 63.38 104 HIS B N 1
ATOM 2287 C CA . HIS B 1 104 ? 13.461 3.797 -15.133 1 63.38 104 HIS B CA 1
ATOM 2288 C C . HIS B 1 104 ? 13.078 3.439 -16.562 1 63.38 104 HIS B C 1
ATOM 2290 O O . HIS B 1 104 ? 12.344 4.184 -17.219 1 63.38 104 HIS B O 1
ATOM 2296 N N . ARG B 1 105 ? 13.906 3.191 -17.328 1 54.72 105 ARG B N 1
ATOM 2297 C CA . ARG B 1 105 ? 13.672 2.951 -18.75 1 54.72 105 ARG B CA 1
ATOM 2298 C C . ARG B 1 105 ? 12.938 1.632 -18.969 1 54.72 105 ARG B C 1
ATOM 2300 O O . ARG B 1 105 ? 13.297 0.61 -18.391 1 54.72 105 ARG B O 1
ATOM 2307 N N . GLU B 1 106 ? 11.586 1.834 -18.938 1 50.5 106 GLU B N 1
ATOM 2308 C CA . GLU B 1 106 ? 11.031 0.746 -19.75 1 50.5 106 GLU B CA 1
ATOM 2309 C C . GLU B 1 106 ? 11.883 0.482 -20.984 1 50.5 106 GLU B C 1
ATOM 2311 O O . GLU B 1 106 ? 12.008 1.345 -21.859 1 50.5 106 GLU B O 1
ATOM 2316 N N . ARG B 1 107 ? 13.07 0.228 -20.953 1 45.66 107 ARG B N 1
ATOM 2317 C CA . ARG B 1 107 ? 13.461 0.13 -22.359 1 45.66 107 ARG B CA 1
ATOM 2318 C C . ARG B 1 107 ? 12.273 -0.26 -23.234 1 45.66 107 ARG B C 1
ATOM 2320 O O . ARG B 1 107 ? 11.641 -1.295 -23.016 1 45.66 107 ARG B O 1
ATOM 2327 N N . LYS B 1 108 ? 11.578 0.823 -23.719 1 47.34 108 LYS B N 1
ATOM 2328 C CA . LYS B 1 108 ? 10.5 0.678 -24.688 1 47.34 108 LYS B CA 1
ATOM 2329 C C . LYS B 1 108 ? 10.539 -0.696 -25.344 1 47.34 108 LYS B C 1
ATOM 2331 O O . LYS B 1 108 ? 9.5 -1.308 -25.578 1 47.34 108 LYS B O 1
ATOM 2336 N N . GLU B 1 109 ? 11.617 -0.791 -25.844 1 46.75 109 GLU B N 1
ATOM 2337 C CA . GLU B 1 109 ? 11.75 -1.9 -26.797 1 46.75 109 GLU B CA 1
ATOM 2338 C C . GLU B 1 109 ? 11.383 -3.227 -26.141 1 46.75 109 GLU B C 1
ATOM 2340 O O . GLU B 1 109 ? 10.812 -4.109 -26.781 1 46.75 109 GLU B O 1
ATOM 2345 N N . ASP B 1 110 ? 12.078 -3.561 -24.984 1 49.41 110 ASP B N 1
ATOM 2346 C CA . ASP B 1 110 ? 12.164 -4.992 -24.703 1 49.41 110 ASP B CA 1
ATOM 2347 C C . ASP B 1 110 ? 10.93 -5.477 -23.938 1 49.41 110 ASP B C 1
ATOM 2349 O O . ASP B 1 110 ? 10.633 -6.672 -23.938 1 49.41 110 ASP B O 1
ATOM 2353 N N . ILE B 1 111 ? 10.609 -4.625 -22.812 1 51.19 111 ILE B N 1
ATOM 2354 C CA . ILE B 1 111 ? 9.711 -5.512 -22.078 1 51.19 111 ILE B CA 1
ATOM 2355 C C . ILE B 1 111 ? 8.297 -5.406 -22.641 1 51.19 111 ILE B C 1
ATOM 2357 O O . ILE B 1 111 ? 7.656 -4.355 -22.547 1 51.19 111 ILE B O 1
ATOM 2361 N N . SER B 1 112 ? 8.062 -6.078 -23.703 1 58.59 112 SER B N 1
ATOM 2362 C CA . SER B 1 112 ? 6.688 -6.438 -24.031 1 58.59 112 SER B CA 1
ATOM 2363 C C . SER B 1 112 ? 5.848 -6.621 -22.766 1 58.59 112 SER B C 1
ATOM 2365 O O . SER B 1 112 ? 6.293 -7.254 -21.812 1 58.59 112 SER B O 1
ATOM 2367 N N . ARG B 1 113 ? 4.91 -5.648 -22.531 1 70.38 113 ARG B N 1
ATOM 2368 C CA . ARG B 1 113 ? 3.928 -5.789 -21.469 1 70.38 113 ARG B CA 1
ATOM 2369 C C . ARG B 1 113 ? 3.514 -7.246 -21.297 1 70.38 113 ARG B C 1
ATOM 2371 O O . ARG B 1 113 ? 2.939 -7.848 -22.203 1 70.38 113 ARG B O 1
ATOM 2378 N N . LEU B 1 114 ? 4.117 -7.805 -20.219 1 85.94 114 LEU B N 1
ATOM 2379 C CA . LEU B 1 114 ? 3.805 -9.195 -19.906 1 85.94 114 LEU B CA 1
ATOM 2380 C C . LEU B 1 114 ? 2.346 -9.336 -19.484 1 85.94 114 LEU B C 1
ATOM 2382 O O . LEU B 1 114 ? 1.852 -8.562 -18.656 1 85.94 114 LEU B O 1
ATOM 2386 N N . LEU B 1 115 ? 1.718 -10.227 -20.203 1 90.5 115 LEU B N 1
ATOM 2387 C CA . LEU B 1 115 ? 0.322 -10.5 -19.875 1 90.5 115 LEU B CA 1
ATOM 2388 C C . LEU B 1 115 ? 0.192 -11.797 -19.078 1 90.5 115 LEU B C 1
ATOM 2390 O O . LEU B 1 115 ? 0.768 -12.82 -19.453 1 90.5 115 LEU B O 1
ATOM 2394 N N . LYS B 1 116 ? -0.42 -11.703 -17.969 1 92.94 116 LYS B N 1
ATOM 2395 C CA . LYS B 1 116 ? -0.79 -12.875 -17.188 1 92.94 116 LYS B CA 1
ATOM 2396 C C . LYS B 1 116 ? -2.293 -12.914 -16.922 1 92.94 116 LYS B C 1
ATOM 2398 O O . LYS B 1 116 ? -2.908 -11.875 -16.672 1 92.94 116 LYS B O 1
ATOM 2403 N N . HIS B 1 117 ? -2.85 -14.07 -17.016 1 94.12 117 HIS B N 1
ATOM 2404 C CA . HIS B 1 117 ? -4.281 -14.242 -16.797 1 94.12 117 HIS B CA 1
ATOM 2405 C C . HIS B 1 117 ? -4.555 -15.375 -15.805 1 94.12 117 HIS B C 1
ATOM 2407 O O . HIS B 1 117 ? -3.953 -16.453 -15.906 1 94.12 117 HIS B O 1
ATOM 2413 N N . TYR B 1 118 ? -5.457 -15.0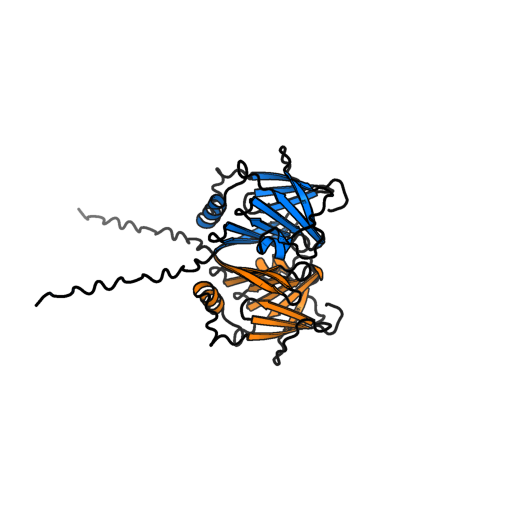94 -14.898 1 96 118 TYR B N 1
ATOM 2414 C CA . TYR B 1 118 ? -5.809 -16.078 -13.883 1 96 118 TYR B CA 1
ATOM 2415 C C . TYR B 1 118 ? -7.32 -16.281 -13.812 1 96 118 TYR B C 1
ATOM 2417 O O . TYR B 1 118 ? -8.086 -15.312 -13.891 1 96 118 TYR B O 1
ATOM 2425 N N . GLU B 1 119 ? -7.691 -17.484 -13.688 1 95.62 119 GLU B N 1
ATOM 2426 C CA . GLU B 1 119 ? -9.07 -17.859 -13.375 1 95.62 119 GLU B CA 1
ATOM 2427 C C . GLU B 1 119 ? -9.25 -18.125 -11.891 1 95.62 119 GLU B C 1
ATOM 2429 O O . GLU B 1 119 ? -8.633 -19.047 -11.344 1 95.62 119 GLU B O 1
ATOM 2434 N N . VAL B 1 120 ? -10.055 -17.328 -11.258 1 96.94 120 VAL B N 1
ATOM 2435 C CA . VAL B 1 120 ? -10.32 -17.5 -9.836 1 96.94 120 VAL B CA 1
ATOM 2436 C C . VAL B 1 120 ? -11.305 -18.656 -9.633 1 96.94 120 VAL B C 1
ATOM 2438 O O . VAL B 1 120 ? -12.367 -18.688 -10.25 1 96.94 120 VAL B O 1
ATOM 2441 N N . THR B 1 121 ? -10.914 -19.578 -8.781 1 96.88 121 THR B N 1
ATOM 2442 C CA . THR B 1 121 ? -11.773 -20.719 -8.492 1 96.88 121 THR B CA 1
ATOM 2443 C C . THR B 1 121 ? -12.625 -20.453 -7.254 1 96.88 121 THR B C 1
ATOM 2445 O O . THR B 1 121 ? -12.352 -19.531 -6.488 1 96.88 121 THR B O 1
ATOM 2448 N N . ASN B 1 122 ? -13.641 -21.266 -7.051 1 95.31 122 ASN B N 1
ATOM 2449 C CA . ASN B 1 122 ? -14.484 -21.125 -5.867 1 95.31 122 ASN B CA 1
ATOM 2450 C C . ASN B 1 122 ? -13.906 -21.875 -4.668 1 95.31 122 ASN B C 1
ATOM 2452 O O . ASN B 1 122 ? -14.539 -21.953 -3.617 1 95.31 122 ASN B O 1
ATOM 2456 N N . GLN B 1 123 ? -12.719 -22.312 -4.805 1 96.81 123 GLN B N 1
ATOM 2457 C CA . GLN B 1 123 ? -12.039 -22.953 -3.688 1 96.81 123 GLN B CA 1
ATOM 2458 C C . GLN B 1 123 ? -11.406 -21.906 -2.76 1 96.81 123 GLN B C 1
ATOM 2460 O O . GLN B 1 123 ? -10.555 -21.125 -3.184 1 96.81 123 GLN B O 1
ATOM 2465 N N . GLN B 1 124 ? -11.758 -21.984 -1.491 1 97 124 GLN B N 1
ATOM 2466 C CA . GLN B 1 124 ? -11.219 -21.016 -0.531 1 97 124 GLN B CA 1
ATOM 2467 C C . GLN B 1 124 ? -9.914 -21.531 0.083 1 97 124 GLN B C 1
ATOM 2469 O O . GLN B 1 124 ? -9.742 -22.734 0.284 1 97 124 GLN B O 1
ATOM 2474 N N . VAL B 1 125 ? -9.039 -20.641 0.324 1 97.56 125 VAL B N 1
ATOM 2475 C CA . VAL B 1 125 ? -7.82 -20.938 1.073 1 97.56 125 VAL B CA 1
ATOM 2476 C C . VAL B 1 125 ? -8.156 -21.156 2.547 1 97.56 125 VAL B C 1
ATOM 2478 O O . VAL B 1 125 ? -8.672 -20.25 3.209 1 97.56 125 VAL B O 1
ATOM 2481 N N . THR B 1 126 ? -7.926 -22.234 3.119 1 93.38 126 THR B N 1
ATOM 2482 C CA . THR B 1 126 ? -8.375 -22.562 4.465 1 93.38 126 THR B CA 1
ATOM 2483 C C . THR B 1 126 ? -7.25 -22.359 5.477 1 93.38 126 THR B C 1
ATOM 2485 O O . THR B 1 126 ? -7.508 -22.203 6.672 1 93.38 126 THR B O 1
ATOM 2488 N N . ASN B 1 127 ? -6.027 -22.406 5 1 96.25 127 ASN B N 1
ATOM 2489 C CA . ASN B 1 127 ? -4.887 -22.266 5.898 1 96.25 127 ASN B CA 1
ATOM 2490 C C . ASN B 1 127 ? -3.939 -21.156 5.43 1 96.25 127 ASN B C 1
ATOM 2492 O O . ASN B 1 127 ? -2.982 -21.422 4.703 1 96.25 127 ASN B O 1
ATOM 2496 N N . LEU B 1 128 ? -4.148 -20 5.949 1 96.81 128 LEU B N 1
ATOM 2497 C CA . LEU B 1 128 ? -3.35 -18.844 5.555 1 96.81 128 LEU B CA 1
ATOM 2498 C C . LEU B 1 128 ? -1.969 -18.906 6.199 1 96.81 128 LEU B C 1
ATOM 2500 O O . LEU B 1 128 ? -1.022 -18.281 5.699 1 96.81 128 LEU B O 1
ATOM 2504 N N . SER B 1 129 ? -1.858 -19.594 7.309 1 95 129 SER B N 1
ATOM 2505 C CA . SER B 1 129 ? -0.627 -19.609 8.094 1 95 129 SER B CA 1
ATOM 2506 C C . SER B 1 129 ? 0.501 -20.312 7.34 1 95 129 SER B C 1
ATOM 2508 O O . SER B 1 129 ? 1.668 -20.203 7.723 1 95 129 SER B O 1
ATOM 2510 N N . GLN B 1 130 ? 0.251 -21.031 6.273 1 97.12 130 GLN B N 1
ATOM 2511 C CA . GLN B 1 130 ? 1.275 -21.719 5.496 1 97.12 130 GLN B CA 1
ATOM 2512 C C . GLN B 1 130 ? 2.096 -20.734 4.672 1 97.12 130 GLN B C 1
ATOM 2514 O O . GLN B 1 130 ? 3.162 -21.078 4.156 1 97.12 130 GLN B O 1
ATOM 2519 N N . PHE B 1 131 ? 1.589 -19.547 4.566 1 97.94 131 PHE B N 1
ATOM 2520 C CA . PHE B 1 131 ? 2.271 -18.562 3.738 1 97.94 131 PHE B CA 1
ATOM 2521 C C . PHE B 1 131 ? 3.105 -17.609 4.598 1 97.94 131 PHE B C 1
ATOM 2523 O O . PHE B 1 131 ? 3.072 -17.688 5.824 1 97.94 131 PHE B O 1
ATOM 2530 N N . GLY B 1 132 ? 3.875 -16.812 3.881 1 97 132 GLY B N 1
ATOM 2531 C CA . GLY B 1 132 ? 4.73 -15.859 4.559 1 97 132 GLY B CA 1
ATOM 2532 C C . GLY B 1 132 ? 3.963 -14.703 5.176 1 97 132 GLY B C 1
ATOM 2533 O O . GLY B 1 132 ? 2.787 -14.5 4.867 1 97 132 GLY B O 1
ATOM 2534 N N . SER B 1 133 ? 4.648 -13.883 5.973 1 96.75 133 SER B N 1
ATOM 2535 C CA . SER B 1 133 ? 4.039 -12.828 6.77 1 96.75 133 SER B CA 1
ATOM 2536 C C . SER B 1 133 ? 3.369 -11.781 5.883 1 96.75 133 SER B C 1
ATOM 2538 O O . SER B 1 133 ? 2.33 -11.227 6.242 1 96.75 133 SER B O 1
ATOM 2540 N N . ALA B 1 134 ? 3.986 -11.469 4.758 1 97.69 134 ALA B N 1
ATOM 2541 C CA . ALA B 1 134 ? 3.404 -10.469 3.871 1 97.69 134 ALA B CA 1
ATOM 2542 C C . ALA B 1 134 ? 2.035 -10.914 3.363 1 97.69 134 ALA B C 1
ATOM 2544 O O . ALA B 1 134 ? 1.08 -10.133 3.371 1 97.69 134 ALA B O 1
ATOM 2545 N N . VAL B 1 135 ? 1.951 -12.164 3.002 1 98.44 135 VAL B N 1
ATOM 2546 C CA . VAL B 1 135 ? 0.701 -12.727 2.5 1 98.44 135 VAL B CA 1
ATOM 2547 C C . VAL B 1 135 ? -0.301 -12.859 3.645 1 98.44 135 VAL B C 1
ATOM 2549 O O . VAL B 1 135 ? -1.485 -12.555 3.48 1 98.44 135 VAL B O 1
ATOM 2552 N N . GLN B 1 136 ? 0.175 -13.359 4.789 1 98.06 136 GLN B N 1
ATOM 2553 C CA . GLN B 1 136 ? -0.693 -13.461 5.957 1 98.06 136 GLN B CA 1
ATOM 2554 C C . GLN B 1 136 ? -1.309 -12.109 6.312 1 98.06 136 GLN B C 1
ATOM 2556 O O . GLN B 1 136 ? -2.516 -12.016 6.539 1 98.06 136 GLN B O 1
ATOM 2561 N N . GLY B 1 137 ? -0.489 -11.094 6.367 1 97.38 137 GLY B N 1
ATOM 2562 C CA . GLY B 1 137 ? -0.993 -9.766 6.68 1 97.38 137 GLY B CA 1
ATOM 2563 C C . GLY B 1 137 ? -1.991 -9.25 5.66 1 97.38 137 GLY B C 1
ATOM 2564 O O . GLY B 1 137 ? -3.023 -8.688 6.023 1 97.38 137 GLY B O 1
ATOM 2565 N N . LEU B 1 138 ? -1.726 -9.461 4.426 1 98.25 138 LEU B N 1
ATOM 2566 C CA . LEU B 1 138 ? -2.535 -8.961 3.32 1 98.25 138 LEU B CA 1
ATOM 2567 C C . LEU B 1 138 ? -3.934 -9.57 3.355 1 98.25 138 LEU B C 1
ATOM 2569 O O . LEU B 1 138 ? -4.926 -8.875 3.123 1 98.25 138 LEU B O 1
ATOM 2573 N N . CYS B 1 139 ? -4.055 -10.828 3.773 1 98.25 139 CYS B N 1
ATOM 2574 C CA . CYS B 1 139 ? -5.301 -11.539 3.527 1 98.25 139 CYS B CA 1
ATOM 2575 C C . CYS B 1 139 ? -5.938 -11.992 4.836 1 98.25 139 CYS B C 1
ATOM 2577 O O . CYS B 1 139 ? -6.93 -12.727 4.828 1 98.25 139 CYS B O 1
ATOM 2579 N N . TRP B 1 140 ? -5.473 -11.57 5.922 1 96.75 140 TRP B N 1
ATOM 2580 C CA . TRP B 1 140 ? -5.949 -12.008 7.23 1 96.75 140 TRP B CA 1
ATOM 2581 C C . TRP B 1 140 ? -7.441 -11.742 7.383 1 96.75 140 TRP B C 1
ATOM 2583 O O . TRP B 1 140 ? -7.902 -10.609 7.215 1 96.75 140 TRP B O 1
ATOM 2593 N N . GLY B 1 141 ? -8.164 -12.836 7.652 1 95.19 141 GLY B N 1
ATOM 2594 C CA . GLY B 1 141 ? -9.578 -12.688 7.953 1 95.19 141 GLY B CA 1
ATOM 2595 C C . GLY B 1 141 ? -10.414 -12.32 6.738 1 95.19 141 GLY B C 1
ATOM 2596 O O . GLY B 1 141 ? -11.586 -11.969 6.867 1 95.19 141 GLY B O 1
ATOM 2597 N N . ILE B 1 142 ? -9.883 -12.266 5.586 1 97.31 142 ILE B N 1
ATOM 2598 C CA . ILE B 1 142 ? -10.57 -11.922 4.348 1 97.31 142 ILE B CA 1
ATOM 2599 C C . ILE B 1 142 ? -10.867 -13.188 3.547 1 97.31 142 ILE B C 1
ATOM 2601 O O . ILE B 1 142 ? -10.008 -14.07 3.439 1 97.31 142 ILE B O 1
ATOM 2605 N N . PRO B 1 143 ? -12.18 -13.305 3.061 1 97.56 143 PRO B N 1
ATOM 2606 C CA . PRO B 1 143 ? -12.398 -14.43 2.148 1 97.56 143 PRO B CA 1
ATOM 2607 C C . PRO B 1 143 ? -11.336 -14.516 1.055 1 97.56 143 PRO B C 1
ATOM 2609 O O . PRO B 1 143 ? -11.125 -13.547 0.317 1 97.56 143 PRO B O 1
ATOM 2612 N N . THR B 1 144 ? -10.633 -15.641 1.028 1 98.44 144 THR B N 1
ATOM 2613 C CA . THR B 1 144 ? -9.484 -15.82 0.149 1 98.44 144 THR B CA 1
ATOM 2614 C C . THR B 1 144 ? -9.688 -17.031 -0.761 1 98.44 144 THR B C 1
ATOM 2616 O O . THR B 1 144 ? -9.992 -18.125 -0.288 1 98.44 144 THR B O 1
ATOM 2619 N N . TYR B 1 145 ? -9.461 -16.781 -2.092 1 98.44 145 TYR B N 1
ATOM 2620 C CA . TYR B 1 145 ? -9.734 -17.828 -3.066 1 98.44 145 TYR B CA 1
ATOM 2621 C C . TYR B 1 145 ? -8.477 -18.188 -3.848 1 98.44 145 TYR B C 1
ATOM 2623 O O . TYR B 1 145 ? -7.629 -17.328 -4.102 1 98.44 145 TYR B O 1
ATOM 2631 N N . TRP B 1 146 ? -8.438 -19.422 -4.262 1 98.44 146 TRP B N 1
ATOM 2632 C CA . TRP B 1 146 ? -7.371 -19.859 -5.156 1 98.44 146 TRP B CA 1
ATOM 2633 C C . TRP B 1 146 ? -7.656 -19.438 -6.594 1 98.44 146 TRP B C 1
ATOM 2635 O O . TRP B 1 146 ? -8.812 -19.422 -7.027 1 98.44 146 TRP B O 1
ATOM 2645 N N . ALA B 1 147 ? -6.613 -19.125 -7.285 1 98.06 147 ALA B N 1
ATOM 2646 C CA . ALA B 1 147 ? -6.703 -18.891 -8.719 1 98.06 147 ALA B CA 1
ATOM 2647 C C . ALA B 1 147 ? -5.695 -19.75 -9.484 1 98.06 147 ALA B C 1
ATOM 2649 O O . ALA B 1 147 ? -4.66 -20.125 -8.93 1 98.06 147 ALA B O 1
ATOM 2650 N N . ARG B 1 148 ? -5.988 -20.031 -10.734 1 96.5 148 ARG B N 1
ATOM 2651 C CA . ARG B 1 148 ? -5.102 -20.766 -11.625 1 96.5 148 ARG B CA 1
ATOM 2652 C C . ARG B 1 148 ? -4.734 -19.938 -12.852 1 96.5 148 ARG B C 1
ATOM 2654 O O . ARG B 1 148 ? -5.586 -19.266 -13.422 1 96.5 148 ARG B O 1
ATOM 2661 N N . GLU B 1 149 ? -3.492 -20.031 -13.156 1 94.38 149 GLU B N 1
ATOM 2662 C CA . GLU B 1 149 ? -3.066 -19.297 -14.352 1 94.38 149 GLU B CA 1
ATOM 2663 C C . GLU B 1 149 ? -3.656 -19.922 -15.609 1 94.38 149 GLU B C 1
ATOM 2665 O O . GLU B 1 149 ? -3.699 -21.156 -15.742 1 94.38 149 GLU B O 1
ATOM 2670 N N . ASP B 1 150 ? -4.129 -19.094 -16.406 1 90.25 150 ASP B N 1
ATOM 2671 C CA . ASP B 1 150 ? -4.598 -19.469 -17.734 1 90.25 150 ASP B CA 1
ATOM 2672 C C . ASP B 1 150 ? -3.504 -19.281 -18.781 1 90.25 150 ASP B C 1
ATOM 2674 O O . ASP B 1 150 ? -2.969 -18.172 -18.922 1 90.25 150 ASP B O 1
ATOM 2678 N N . PRO B 1 151 ? -3.223 -20.281 -19.641 1 85.19 151 PRO B N 1
ATOM 2679 C CA . PRO B 1 151 ? -2.156 -20.188 -20.641 1 85.19 151 PRO B CA 1
ATOM 2680 C C . PRO B 1 151 ? -2.49 -19.203 -21.766 1 85.19 151 PRO B C 1
ATOM 2682 O O . PRO B 1 151 ? -1.599 -18.781 -22.5 1 85.19 151 PRO B O 1
ATOM 2685 N N . LYS B 1 152 ? -3.697 -18.828 -21.906 1 85.25 152 LYS B N 1
ATOM 2686 C CA . LYS B 1 152 ? -4.102 -17.859 -22.922 1 85.25 152 LYS B CA 1
ATOM 2687 C C . LYS B 1 152 ? -4.441 -16.516 -22.281 1 85.25 152 LYS B C 1
ATOM 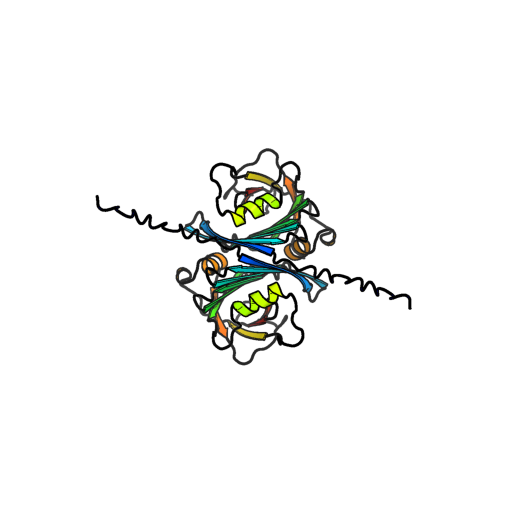2689 O O . LYS B 1 152 ? -5.613 -16.219 -22.047 1 85.25 152 LYS B O 1
ATOM 2694 N N . PRO B 1 153 ? -3.49 -15.758 -22.141 1 81.88 153 PRO B N 1
ATOM 2695 C CA . PRO B 1 153 ? -3.719 -14.516 -21.406 1 81.88 153 PRO B CA 1
ATOM 2696 C C . PRO B 1 153 ? -4.547 -13.508 -22.203 1 81.88 153 PRO B C 1
ATOM 2698 O O . PRO B 1 153 ? -4.434 -13.438 -23.438 1 81.88 153 PRO B O 1
ATOM 2701 N N . ARG B 1 154 ? -5.457 -12.867 -21.531 1 81.5 154 ARG B N 1
ATOM 2702 C CA . ARG B 1 154 ? -6.27 -11.789 -22.078 1 81.5 154 ARG B CA 1
ATOM 2703 C C . ARG B 1 154 ? -6.176 -10.531 -21.234 1 81.5 154 ARG B C 1
ATOM 2705 O O . ARG B 1 154 ? -5.988 -10.617 -20.016 1 81.5 154 ARG B O 1
ATOM 2712 N N . ARG B 1 155 ? -6.125 -9.461 -21.891 1 80.5 155 ARG B N 1
ATOM 2713 C CA . ARG B 1 155 ? -6.246 -8.195 -21.172 1 80.5 155 ARG B CA 1
ATOM 2714 C C . ARG B 1 155 ? -7.703 -7.898 -20.828 1 80.5 155 ARG B C 1
ATOM 2716 O O . ARG B 1 155 ? -8.555 -7.852 -21.719 1 80.5 155 ARG B O 1
ATOM 2723 N N . VAL B 1 156 ? -7.988 -7.836 -19.594 1 80.06 156 VAL B N 1
ATOM 2724 C CA . VAL B 1 156 ? -9.391 -7.648 -19.219 1 80.06 156 VAL B CA 1
ATOM 2725 C C . VAL B 1 156 ? -9.547 -6.34 -18.453 1 80.06 156 VAL B C 1
ATOM 2727 O O . VAL B 1 156 ? -9.438 -6.32 -17.219 1 80.06 156 VAL B O 1
ATOM 2730 N N . PHE B 1 157 ? -9.539 -5.234 -18.984 1 76.56 157 PHE B N 1
ATOM 2731 C CA . PHE B 1 157 ? -9.797 -4.004 -18.234 1 76.56 157 PHE B CA 1
ATOM 2732 C C . PHE B 1 157 ? -11.273 -3.631 -18.297 1 76.56 157 PHE B C 1
ATOM 2734 O O . PHE B 1 157 ? -11.797 -3.32 -19.359 1 76.56 157 PHE B O 1
ATOM 2741 N N . GLY B 1 158 ? -11.93 -3.924 -17.172 1 73.94 158 GLY B N 1
ATOM 2742 C CA . GLY B 1 158 ? -13.32 -3.49 -17.109 1 73.94 158 GLY B CA 1
ATOM 2743 C C . GLY B 1 158 ? -14.297 -4.551 -17.562 1 73.94 158 GLY B C 1
ATOM 2744 O O . GLY B 1 158 ? -15.508 -4.301 -17.625 1 73.94 158 GLY B O 1
ATOM 2745 N N . ALA B 1 159 ? -13.844 -5.754 -17.969 1 83.94 159 ALA B N 1
ATOM 2746 C CA . ALA B 1 159 ? -14.75 -6.82 -18.391 1 83.94 159 ALA B CA 1
ATOM 2747 C C . ALA B 1 159 ? -15.555 -7.348 -17.203 1 83.94 159 ALA B C 1
ATOM 2749 O O . ALA B 1 159 ? -15.062 -7.395 -16.078 1 83.94 159 ALA B O 1
ATOM 2750 N N . GLU B 1 160 ? -16.766 -7.621 -17.516 1 86.38 160 GLU B N 1
ATOM 2751 C CA . GLU B 1 160 ? -17.625 -8.148 -16.469 1 86.38 160 GLU B CA 1
ATOM 2752 C C . GLU B 1 160 ? -17.047 -9.43 -15.859 1 86.38 160 GLU B C 1
ATOM 2754 O O . GLU B 1 160 ? -16.578 -10.312 -16.594 1 86.38 160 GLU B O 1
ATOM 2759 N N . GLY B 1 161 ? -17.094 -9.469 -14.609 1 90.88 161 GLY B N 1
ATOM 2760 C CA . GLY B 1 161 ? -16.609 -10.656 -13.922 1 90.88 161 GLY B CA 1
ATOM 2761 C C . GLY B 1 161 ? -15.102 -10.734 -13.852 1 90.88 161 GLY B C 1
ATOM 2762 O O . GLY B 1 161 ? -14.547 -11.758 -13.453 1 90.88 161 GLY B O 1
ATOM 2763 N N . CYS B 1 162 ? -14.477 -9.688 -14.312 1 93.88 162 CYS B N 1
ATOM 2764 C CA . CYS B 1 162 ? -13.016 -9.719 -14.352 1 93.88 162 CYS B CA 1
ATOM 2765 C C . CYS B 1 162 ? -12.43 -8.445 -13.75 1 93.88 162 CYS B C 1
ATOM 2767 O O . CYS B 1 162 ? -13.133 -7.453 -13.578 1 93.88 162 CYS B O 1
ATOM 2769 N N . ALA B 1 163 ? -11.211 -8.508 -13.32 1 92.88 163 ALA B N 1
ATOM 2770 C CA . ALA B 1 163 ? -10.422 -7.363 -12.859 1 92.88 163 ALA B CA 1
ATOM 2771 C C . ALA B 1 163 ? -9.055 -7.336 -13.547 1 92.88 163 ALA B C 1
ATOM 2773 O O . ALA B 1 163 ? -8.375 -8.359 -13.633 1 92.88 163 ALA B O 1
ATOM 2774 N N . GLY B 1 164 ? -8.758 -6.215 -14.109 1 92.38 164 GLY B N 1
ATOM 2775 C CA . GLY B 1 164 ? -7.441 -5.992 -14.672 1 92.38 164 GLY B CA 1
ATOM 2776 C C . GLY B 1 164 ? -6.57 -5.086 -13.82 1 92.38 164 GLY B C 1
ATOM 2777 O O . GLY B 1 164 ? -7.008 -4.02 -13.391 1 92.38 164 GLY B O 1
ATOM 2778 N N . ILE B 1 165 ? -5.395 -5.523 -13.562 1 92.12 165 ILE B N 1
ATOM 2779 C CA . ILE B 1 165 ? -4.48 -4.758 -12.719 1 92.12 165 ILE B CA 1
ATOM 2780 C C . ILE B 1 165 ? -3.113 -4.668 -13.391 1 92.12 165 ILE B C 1
ATOM 2782 O O . ILE B 1 165 ? -2.613 -5.66 -13.93 1 92.12 165 ILE B O 1
ATOM 2786 N N . LYS B 1 166 ? -2.518 -3.553 -13.328 1 90.12 166 LYS B N 1
ATOM 2787 C CA . LYS B 1 166 ? -1.198 -3.33 -13.914 1 90.12 166 LYS B CA 1
ATOM 2788 C C . LYS B 1 166 ? -0.146 -3.115 -12.828 1 90.12 166 LYS B C 1
ATOM 2790 O O . LYS B 1 166 ? -0.256 -2.186 -12.023 1 90.12 166 LYS B O 1
ATOM 2795 N N . PHE B 1 167 ? 0.807 -3.947 -12.773 1 91.56 167 PHE B N 1
ATOM 2796 C CA . PHE B 1 167 ? 1.968 -3.822 -11.898 1 91.56 167 PHE B CA 1
ATOM 2797 C C . PHE B 1 167 ? 3.23 -3.559 -12.711 1 91.56 167 PHE B C 1
ATOM 2799 O O . PHE B 1 167 ? 3.92 -4.496 -13.117 1 91.56 167 PHE B O 1
ATOM 2806 N N . LEU B 1 168 ? 3.605 -2.201 -12.812 1 89.5 168 LEU B N 1
ATOM 2807 C CA . LEU B 1 168 ? 4.727 -1.803 -13.664 1 89.5 168 LEU B CA 1
ATOM 2808 C C . LEU B 1 168 ? 4.516 -2.271 -15.102 1 89.5 168 LEU B C 1
ATOM 2810 O O . LEU B 1 168 ? 3.633 -1.77 -15.797 1 89.5 168 LEU B O 1
ATOM 2814 N N . PHE B 1 169 ? 5.172 -3.324 -15.516 1 87.19 169 PHE B N 1
ATOM 2815 C CA . PHE B 1 169 ? 5.082 -3.77 -16.906 1 87.19 169 PHE B CA 1
ATOM 2816 C C . PHE B 1 169 ? 4.25 -5.043 -17 1 87.19 169 PHE B C 1
ATOM 2818 O O . PHE B 1 169 ? 4.051 -5.566 -18.109 1 87.19 169 PHE B O 1
ATOM 2825 N N . ILE B 1 170 ? 3.789 -5.539 -15.977 1 90.81 170 ILE B N 1
ATOM 2826 C CA . ILE B 1 170 ? 2.965 -6.746 -15.992 1 90.81 170 ILE B CA 1
ATOM 2827 C C . ILE B 1 170 ? 1.488 -6.363 -15.938 1 90.81 170 ILE B C 1
ATOM 2829 O O . ILE B 1 170 ? 1.062 -5.629 -15.039 1 90.81 170 ILE B O 1
ATOM 2833 N N . HIS B 1 171 ? 0.77 -6.836 -16.922 1 91.19 171 HIS B N 1
ATOM 2834 C CA . HIS B 1 171 ? -0.683 -6.711 -16.906 1 91.19 171 HIS B CA 1
ATOM 2835 C C . HIS B 1 171 ? -1.344 -8 -16.438 1 91.19 171 HIS B C 1
ATOM 2837 O O . HIS B 1 171 ? -1.141 -9.062 -17.031 1 91.19 171 HIS B O 1
ATOM 2843 N N . VAL B 1 172 ? -2.098 -7.957 -15.398 1 93.38 172 VAL B N 1
ATOM 2844 C CA . VAL B 1 172 ? -2.723 -9.148 -14.82 1 93.38 172 VAL B CA 1
ATOM 2845 C C . VAL B 1 172 ? -4.238 -9.07 -15 1 93.38 172 VAL B C 1
ATOM 2847 O O . VAL B 1 172 ? -4.863 -8.07 -14.633 1 93.38 172 VAL B O 1
ATOM 2850 N N . GLY B 1 173 ? -4.762 -10.094 -15.602 1 94.12 173 GLY B N 1
ATOM 2851 C CA . GLY B 1 173 ? -6.203 -10.273 -15.656 1 94.12 173 GLY B CA 1
ATOM 2852 C C . GLY B 1 173 ? -6.711 -11.336 -14.703 1 94.12 173 GLY B C 1
ATOM 2853 O O . GLY B 1 173 ? -6.18 -12.445 -14.672 1 94.12 173 GLY B O 1
ATOM 2854 N N . LEU B 1 174 ? -7.641 -11.016 -13.852 1 95.75 174 LEU B N 1
ATOM 2855 C CA . LEU B 1 174 ? -8.32 -11.938 -12.953 1 95.75 174 LEU B CA 1
ATOM 2856 C C . LEU B 1 174 ? -9.797 -12.07 -13.305 1 95.75 174 LEU B C 1
ATOM 2858 O O . LEU B 1 174 ? -10.516 -11.062 -13.367 1 95.75 174 LEU B O 1
ATOM 2862 N N . CYS B 1 175 ? -10.234 -13.266 -13.547 1 95.19 175 CYS B N 1
ATOM 2863 C CA . CYS B 1 175 ? -11.641 -13.492 -13.875 1 95.19 175 CYS B CA 1
ATOM 2864 C C . CYS B 1 175 ? -12.227 -14.625 -13.039 1 95.19 175 CYS B C 1
ATOM 2866 O O . CYS B 1 175 ? -11.523 -15.57 -12.703 1 95.19 175 CYS B O 1
ATOM 2868 N N . ALA B 1 176 ? -13.461 -14.484 -12.672 1 94.12 176 ALA B N 1
ATOM 2869 C CA . ALA B 1 176 ? -14.18 -15.516 -11.93 1 94.12 176 ALA B CA 1
ATOM 2870 C C . ALA B 1 176 ? -15.516 -15.844 -12.586 1 94.12 176 ALA B C 1
ATOM 2872 O O . ALA B 1 176 ? -16.188 -14.945 -13.109 1 94.12 176 ALA B O 1
ATOM 2873 N N . GLY B 1 177 ? -15.875 -17.125 -12.57 1 88.75 177 GLY B N 1
ATOM 2874 C CA . GLY B 1 177 ? -17.156 -17.547 -13.102 1 88.75 177 GLY B CA 1
ATOM 2875 C C . GLY B 1 177 ? -18.297 -17.375 -12.109 1 88.75 177 GLY B C 1
ATOM 2876 O O . GLY B 1 177 ? -19.391 -17.891 -12.32 1 88.75 177 GLY B O 1
ATOM 2877 N N . PHE B 1 178 ? -18.062 -16.859 -10.953 1 88.19 178 PHE B N 1
ATOM 2878 C CA . PHE B 1 178 ? -19.047 -16.562 -9.922 1 88.19 178 PHE B CA 1
ATOM 2879 C C . PHE B 1 178 ? -18.922 -15.125 -9.438 1 88.19 178 PHE B C 1
ATOM 2881 O O . PHE B 1 178 ? -18.031 -14.391 -9.875 1 88.19 178 PHE B O 1
ATOM 2888 N N . HIS B 1 179 ? -19.875 -14.641 -8.734 1 85.44 179 HIS B N 1
ATOM 2889 C CA . HIS B 1 179 ? -19.938 -13.227 -8.391 1 85.44 179 HIS B CA 1
ATOM 2890 C C . HIS B 1 179 ? -18.812 -12.852 -7.414 1 85.44 179 HIS B C 1
ATOM 2892 O O . HIS B 1 179 ? -18.922 -13.109 -6.211 1 8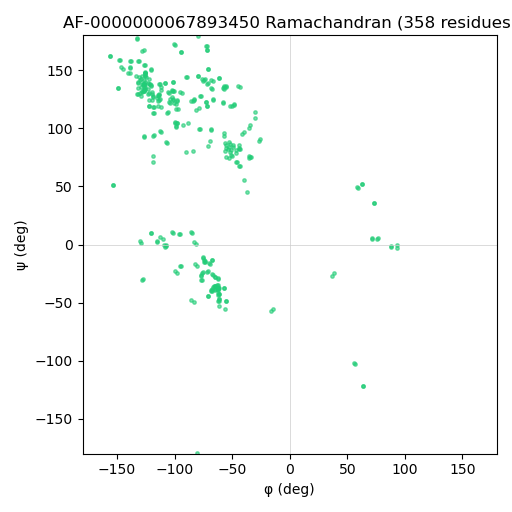5.44 179 HIS B O 1
ATOM 2898 N N . LEU B 1 180 ? -17.75 -12.289 -7.992 1 86.25 180 LEU B N 1
ATOM 2899 C CA . LEU B 1 180 ? -16.641 -11.812 -7.184 1 86.25 180 LEU B CA 1
ATOM 2900 C C . LEU B 1 180 ? -16.312 -10.367 -7.512 1 86.25 180 LEU B C 1
ATOM 2902 O O . LEU B 1 180 ? -15.844 -9.617 -6.648 1 86.25 180 LEU B O 1
ATOM 2906 N N . PHE B 1 181 ? -16.609 -10.062 -8.836 1 84.75 181 PHE B N 1
ATOM 2907 C CA . PHE B 1 181 ? -16.219 -8.734 -9.297 1 84.75 181 PHE B CA 1
ATOM 2908 C C . PHE B 1 181 ? -17.453 -7.938 -9.734 1 84.75 181 PHE B C 1
ATOM 2910 O O . PHE B 1 181 ? -18.469 -8.516 -10.125 1 84.75 181 PHE B O 1
#

Secondary structure (DSSP, 8-state):
--------------------EEEEEEEEE-TTS-EEEEEEEEETTTTEEEEEEE-GGG-EEEEEETTTTEEEEEEGGGTEEEEEE--TTTSPPHHHHHHHHHH----TTTS--EEEEEEEEEEEP--GGGS-HHHHHHHTTS-EEEEEEESS----TT-TTEEEEEETTEEEEEEESSS--/--------------------EEEEEEEEE-TTS-EEEEEEEEETTTTEEEEEEE-GGG-EEEEEETTTTEEEEEETTTTEEEEEE--TTTSPPHHHHHHHHHH----TTT---EEEEEEEEEEEP--GGGS-HHHHHHHTTS-EEEEEEESS----SS-TTEEEEEETTEEEEEEESSS--

InterPro domains:
  IPR007084 BRICHOS domain [PF04089] (57-146)
  IPR007084 BRICHOS domain [PS50869] (54-147)
 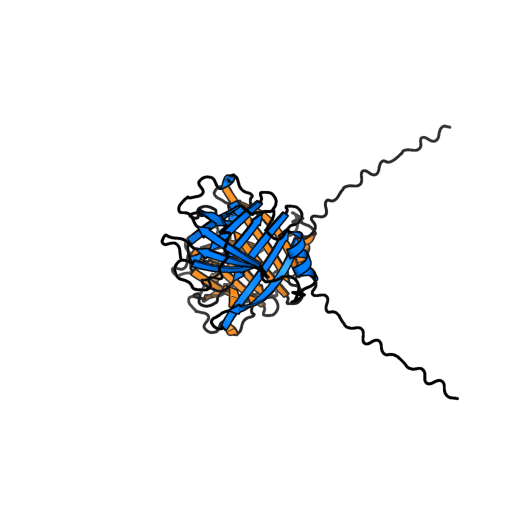 IPR007084 BRICHOS domain [SM01039] (54-147)
  IPR051772 Gastrokine [PTHR16483] (1-179)

Radius of gyration: 23.1 Å; Cα contacts (8 Å, |Δi|>4): 786; chains: 2; bounding box: 81×53×60 Å